Protein AF-A0A9E4F5P3-F1 (afdb_monomer)

Solvent-accessible surface area (backbone atoms only — not comparable to full-atom values): 12780 Å² total; per-residue (Å²): 134,79,81,66,87,80,62,86,46,92,85,32,35,17,77,45,76,42,74,42,75,93,76,72,41,80,38,58,28,78,38,42,17,59,87,39,85,89,63,86,70,74,39,78,16,60,68,60,47,49,51,55,51,50,50,54,63,53,48,66,76,57,83,66,85,72,88,74,58,75,67,34,61,15,36,37,44,37,34,34,29,40,68,87,42,39,44,47,70,47,54,24,41,82,40,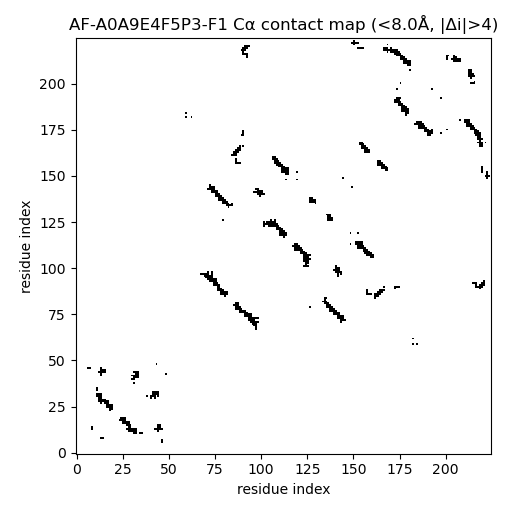76,39,51,74,37,72,78,94,45,72,43,78,29,34,42,36,34,23,26,79,86,68,47,76,77,46,76,50,56,21,50,82,50,82,50,85,93,43,85,64,34,32,54,52,76,32,25,46,72,49,54,85,80,44,58,65,34,52,41,34,41,37,41,37,39,96,56,42,67,25,74,33,23,86,83,39,87,46,33,35,39,42,33,21,29,76,86,78,66,48,77,75,46,75,42,70,74,54,54,76,89,50,44,65,55,42,61,73,32,42,75,45,61,52,99,75,35,28,33,45,58,24,38,15,43,53,76,45,81,128

Radius of gyration: 21.36 Å; Cα contacts (8 Å, |Δi|>4): 431; chains: 1; bounding box: 52×42×54 Å

Sequence (225 aa):
GQPDPAFPYLDGSSGVWGYDFDRGGLVRPSTPDVMSYCSDPHWISDYHFTKAHHFRLADEGSAGDVPVAEPAASLMLWGGVDADGAPFLEPAFPVDAPQLLPDSAGDHRIVGTGGGGETLFSISFAMPVLADADGESSFVFVVPVRPAWQAALAAVTLTGPGGTAALDGDSDSPMAILRDPRTGQVRAILRDLPPQYRTAADATAGVAEPGLEVMFSRGIPDAAA

Foldseek 3Di:
DDDDPPPPDPLQFQQDWDADPVVRDIDDRRHHDQPDPDDDDHDHHPVNVVVVVVVVVVVLVVLDDDPFDFFAFWKKWKWWADQVRATETAAIFTDRGDWDAAPAFDQKKKWWAFPVRDTPDMHGHDFDDDPPDNNITMDITIGHDDPVCLLGGAKMKMQGPNGIYMFGPPQQWKKKWKAFPVSRHTPDIDTPDDPVCRVVLVVQAQPDDVGIHMHIGRGYDHNDD

Structure (mmCIF, N/CA/C/O backbone):
data_AF-A0A9E4F5P3-F1
#
_entry.id   AF-A0A9E4F5P3-F1
#
loop_
_atom_site.group_PDB
_atom_site.id
_atom_site.type_symbol
_atom_site.label_atom_id
_atom_site.label_alt_id
_atom_site.label_comp_id
_atom_site.label_asym_id
_atom_site.label_entity_id
_atom_site.label_seq_id
_atom_site.pdbx_PDB_ins_code
_atom_site.Cartn_x
_atom_site.Cartn_y
_atom_site.Cartn_z
_atom_site.occupancy
_atom_site.B_iso_or_equiv
_atom_site.auth_seq_id
_atom_site.auth_comp_id
_atom_site.auth_asym_id
_atom_site.auth_atom_id
_atom_site.pdbx_PDB_model_num
ATOM 1 N N . GLY A 1 1 ? 29.845 10.626 -16.013 1.00 55.38 1 GLY A N 1
ATOM 2 C CA . GLY A 1 1 ? 29.900 9.165 -15.822 1.00 55.38 1 GLY A CA 1
ATOM 3 C C . GLY A 1 1 ? 30.620 8.552 -17.001 1.00 55.38 1 GLY A C 1
ATOM 4 O O . GLY A 1 1 ? 30.560 9.136 -18.076 1.00 55.38 1 GLY A O 1
ATOM 5 N N . GLN A 1 2 ? 31.335 7.444 -16.808 1.00 65.88 2 GLN A N 1
ATOM 6 C CA . GLN A 1 2 ? 31.808 6.640 -17.938 1.00 65.88 2 GLN A CA 1
ATOM 7 C C . GLN A 1 2 ? 30.702 5.661 -18.362 1.00 65.88 2 GLN A C 1
ATOM 9 O O . GLN A 1 2 ? 30.018 5.150 -17.473 1.00 65.88 2 GLN A O 1
ATOM 14 N N . PRO A 1 3 ? 30.511 5.414 -19.671 1.00 74.25 3 PRO A N 1
ATOM 15 C CA . PRO A 1 3 ? 29.600 4.379 -20.151 1.00 74.25 3 PRO A CA 1
ATOM 16 C C . PRO A 1 3 ? 29.979 3.009 -19.585 1.00 74.25 3 PRO A C 1
ATOM 18 O O . PRO A 1 3 ? 31.167 2.702 -19.474 1.00 74.25 3 PRO A O 1
ATOM 21 N N . ASP A 1 4 ? 28.982 2.193 -19.245 1.00 84.75 4 ASP A N 1
ATOM 22 C CA . ASP A 1 4 ? 29.197 0.813 -18.812 1.00 84.75 4 ASP A CA 1
ATOM 23 C C . ASP A 1 4 ? 29.752 -0.019 -19.984 1.00 84.75 4 ASP A C 1
ATOM 25 O O . ASP A 1 4 ? 29.036 -0.221 -20.968 1.00 84.75 4 ASP A O 1
ATOM 29 N N . PRO A 1 5 ? 30.998 -0.528 -19.909 1.00 87.62 5 PRO A N 1
ATOM 30 C CA . PRO A 1 5 ? 31.604 -1.276 -21.009 1.00 87.62 5 PRO A CA 1
ATOM 31 C C . PRO A 1 5 ? 30.883 -2.586 -21.344 1.00 87.62 5 PRO A C 1
ATOM 33 O O . PRO A 1 5 ? 31.111 -3.141 -22.415 1.00 87.62 5 PRO A O 1
ATOM 36 N N . ALA A 1 6 ? 30.061 -3.105 -20.429 1.00 91.12 6 ALA A N 1
ATOM 37 C CA . ALA A 1 6 ? 29.300 -4.330 -20.634 1.00 91.12 6 ALA A CA 1
ATOM 38 C C . ALA A 1 6 ? 27.916 -4.088 -21.265 1.00 91.12 6 ALA A C 1
ATOM 40 O O . ALA A 1 6 ? 27.217 -5.058 -21.559 1.00 91.12 6 ALA A O 1
ATOM 41 N N . PHE A 1 7 ? 27.525 -2.829 -21.508 1.00 89.75 7 PHE A N 1
ATOM 42 C CA . PHE A 1 7 ? 26.286 -2.520 -22.217 1.00 89.75 7 PHE A CA 1
ATOM 43 C C . PHE A 1 7 ? 26.367 -3.009 -23.678 1.00 89.75 7 PHE A C 1
ATOM 45 O O . PHE A 1 7 ? 27.273 -2.599 -24.408 1.00 89.75 7 PHE A O 1
ATOM 52 N N . PRO A 1 8 ? 25.452 -3.887 -24.133 1.00 91.75 8 PRO A N 1
ATOM 53 C CA . PRO A 1 8 ? 25.605 -4.580 -25.413 1.00 91.75 8 PRO A CA 1
ATOM 54 C C . PRO A 1 8 ? 25.206 -3.735 -26.633 1.00 91.75 8 PRO A C 1
ATOM 56 O O . PRO A 1 8 ? 25.594 -4.069 -27.755 1.00 91.75 8 PRO A O 1
ATOM 59 N N . TYR A 1 9 ? 24.451 -2.648 -26.442 1.00 89.69 9 TYR A N 1
ATOM 60 C CA . TYR A 1 9 ? 23.891 -1.855 -27.537 1.00 89.69 9 TYR A CA 1
ATOM 61 C C . TYR A 1 9 ? 24.686 -0.566 -27.753 1.00 89.69 9 TYR A C 1
ATOM 63 O O . TYR A 1 9 ? 24.522 0.428 -27.052 1.00 89.69 9 TYR A O 1
ATOM 71 N N . LEU A 1 10 ? 25.566 -0.570 -28.756 1.00 86.88 10 LEU A N 1
ATOM 72 C CA . LEU A 1 10 ? 26.441 0.574 -29.056 1.00 86.88 10 LEU A CA 1
ATOM 73 C C . LEU A 1 10 ? 25.678 1.851 -29.443 1.00 86.88 10 LEU A C 1
ATOM 75 O O . LEU A 1 10 ? 26.224 2.946 -29.330 1.00 86.88 10 LEU A O 1
ATOM 79 N N . ASP A 1 11 ? 24.441 1.711 -29.916 1.00 85.62 11 ASP A N 1
ATOM 80 C CA . ASP A 1 11 ? 23.552 2.809 -30.297 1.00 85.62 11 ASP A CA 1
ATOM 81 C C . ASP A 1 11 ? 22.660 3.304 -29.145 1.00 85.62 11 ASP A C 1
ATOM 83 O O . ASP A 1 11 ? 21.847 4.202 -29.355 1.00 85.62 11 ASP A O 1
ATOM 87 N N . GLY A 1 12 ? 22.803 2.744 -27.937 1.00 86.38 12 GLY A N 1
ATOM 88 C CA . GLY A 1 12 ? 21.963 3.097 -26.791 1.00 86.38 12 GLY A CA 1
ATOM 89 C C . GLY A 1 12 ? 20.571 2.461 -26.815 1.00 86.38 12 GLY A C 1
ATOM 90 O O . GLY A 1 12 ? 19.716 2.856 -26.030 1.00 86.38 12 GLY A O 1
ATOM 91 N N . SER A 1 13 ? 20.294 1.516 -27.718 1.00 89.88 13 SER A N 1
ATOM 92 C CA . SER A 1 13 ? 18.953 0.939 -27.864 1.00 89.88 13 SER A CA 1
ATOM 93 C C . SER A 1 13 ? 18.566 -0.040 -26.743 1.00 89.88 13 SER A C 1
ATOM 95 O O . SER A 1 13 ? 19.383 -0.452 -25.923 1.00 89.88 13 SER A O 1
ATOM 97 N N . SER A 1 14 ? 17.282 -0.401 -26.697 1.00 89.19 14 SER A N 1
ATOM 98 C CA . SER A 1 14 ? 16.692 -1.292 -25.689 1.00 89.19 14 SER A CA 1
ATOM 99 C C . SER A 1 14 ? 16.873 -2.781 -25.996 1.00 89.19 14 SER A C 1
ATOM 101 O O . SER A 1 14 ? 16.696 -3.613 -25.109 1.00 89.19 14 SER A O 1
ATOM 103 N N . GLY A 1 15 ? 17.168 -3.124 -27.254 1.00 90.75 15 GLY A N 1
ATOM 104 C CA . GLY A 1 15 ? 17.540 -4.469 -27.697 1.00 90.75 15 GLY A CA 1
ATOM 105 C C . GLY A 1 15 ? 16.406 -5.467 -27.913 1.00 90.75 15 GLY A C 1
ATOM 106 O O . GLY A 1 15 ? 16.503 -6.326 -28.792 1.00 90.75 15 GLY A O 1
ATOM 107 N N . VAL A 1 16 ? 15.300 -5.335 -27.179 1.00 93.81 16 VAL A N 1
ATOM 108 C CA . VAL A 1 16 ? 14.158 -6.262 -27.234 1.00 93.81 16 VAL A CA 1
ATOM 109 C C . VAL A 1 16 ? 12.826 -5.536 -27.383 1.00 93.81 16 VAL A C 1
ATOM 111 O O . VAL A 1 16 ? 12.708 -4.344 -27.108 1.00 93.81 16 VAL A O 1
ATOM 114 N N . TRP A 1 17 ? 11.800 -6.261 -27.832 1.00 94.56 17 TRP A N 1
ATOM 115 C CA . TRP A 1 17 ? 10.438 -5.736 -27.830 1.00 94.56 17 TRP A CA 1
ATOM 116 C C . TRP A 1 17 ? 9.943 -5.585 -26.391 1.00 94.56 17 TRP A C 1
ATOM 118 O O . TRP A 1 17 ? 9.951 -6.549 -25.629 1.00 94.56 17 TRP A O 1
ATOM 128 N N . GLY A 1 18 ? 9.495 -4.381 -26.047 1.00 91.12 18 GLY A N 1
ATOM 129 C CA . GLY A 1 18 ? 8.792 -4.090 -24.803 1.00 91.12 18 GLY A CA 1
ATOM 130 C C . GLY A 1 18 ? 7.276 -4.090 -24.988 1.00 91.12 18 GLY A C 1
ATOM 131 O O . GLY A 1 18 ? 6.778 -4.049 -26.116 1.00 91.12 18 GLY A O 1
ATOM 132 N N . TYR A 1 19 ? 6.539 -4.095 -23.881 1.00 91.81 19 TYR A N 1
ATOM 133 C CA . TYR A 1 19 ? 5.090 -3.910 -23.868 1.00 91.81 19 TYR A CA 1
ATOM 134 C C . TYR A 1 19 ? 4.726 -2.809 -22.869 1.00 91.81 19 TYR A C 1
ATOM 136 O O . TYR A 1 19 ? 4.945 -2.962 -21.670 1.00 91.81 19 TYR A O 1
ATOM 144 N N . ASP A 1 20 ? 4.205 -1.699 -23.384 1.00 88.00 20 ASP A N 1
ATOM 145 C CA . ASP A 1 20 ? 3.661 -0.583 -22.612 1.00 88.00 20 ASP A CA 1
ATOM 146 C C . ASP A 1 20 ? 2.192 -0.908 -22.312 1.00 88.00 20 ASP A C 1
ATOM 148 O O . ASP A 1 20 ? 1.350 -0.925 -23.217 1.00 88.00 20 ASP A O 1
ATOM 152 N N . PHE A 1 21 ? 1.901 -1.248 -21.055 1.00 84.12 21 PHE A N 1
ATOM 153 C CA . PHE A 1 21 ? 0.561 -1.648 -20.631 1.00 84.12 21 PHE A CA 1
ATOM 154 C C . PHE A 1 21 ? -0.391 -0.455 -20.492 1.00 84.12 21 PHE A C 1
ATOM 156 O O . PHE A 1 21 ? -1.585 -0.634 -20.726 1.00 84.12 21 PHE A O 1
ATOM 163 N N . ASP A 1 22 ? 0.121 0.746 -20.208 1.00 80.00 22 ASP A N 1
ATOM 164 C CA . ASP A 1 22 ? -0.681 1.971 -20.124 1.00 80.00 22 ASP A CA 1
ATOM 165 C C . ASP A 1 22 ? -1.221 2.361 -21.503 1.00 80.00 22 ASP A C 1
ATOM 167 O O . ASP A 1 22 ? -2.370 2.780 -21.652 1.00 80.00 22 ASP A O 1
ATOM 171 N N . ARG A 1 23 ? -0.400 2.180 -22.545 1.00 86.12 23 ARG A N 1
ATOM 172 C CA . ARG A 1 23 ? -0.778 2.459 -23.940 1.00 86.12 23 ARG A CA 1
ATOM 173 C C . ARG A 1 23 ? -1.286 1.238 -24.707 1.00 86.12 23 ARG A C 1
ATOM 175 O O . ARG A 1 23 ? -1.708 1.387 -25.854 1.00 86.12 23 ARG A O 1
ATOM 182 N N . GLY A 1 24 ? -1.231 0.045 -24.112 1.00 90.88 24 GLY A N 1
ATOM 183 C CA . GLY A 1 24 ? -1.622 -1.218 -24.744 1.00 90.88 24 GLY A CA 1
ATOM 184 C C . GLY A 1 24 ? -0.848 -1.517 -26.033 1.00 90.88 24 GLY A C 1
ATOM 185 O O . GLY A 1 24 ? -1.447 -1.904 -27.038 1.00 90.88 24 GLY A O 1
ATOM 186 N N . GLY A 1 25 ? 0.469 -1.283 -26.045 1.00 92.88 25 GLY A N 1
ATOM 187 C CA . GLY A 1 25 ? 1.262 -1.257 -27.275 1.00 92.88 25 GLY A CA 1
ATOM 188 C C . GLY A 1 25 ? 2.670 -1.829 -27.148 1.00 92.88 25 GLY A C 1
ATOM 189 O O . GLY A 1 25 ? 3.264 -1.874 -26.075 1.00 92.88 25 GLY A O 1
ATOM 190 N N . LEU A 1 26 ? 3.226 -2.260 -28.283 1.00 93.31 26 LEU A N 1
ATOM 191 C CA . LEU A 1 26 ? 4.602 -2.744 -28.354 1.00 93.31 26 LEU A CA 1
ATOM 192 C C . LEU A 1 26 ? 5.600 -1.586 -28.461 1.00 93.31 26 LEU A C 1
ATOM 194 O O . LEU A 1 26 ? 5.462 -0.707 -29.317 1.00 93.31 26 LEU A O 1
ATOM 198 N N . VAL A 1 27 ? 6.656 -1.652 -27.656 1.00 91.88 27 VAL A N 1
ATOM 199 C CA . VAL A 1 27 ? 7.804 -0.742 -27.701 1.00 91.88 27 VAL A CA 1
ATOM 200 C C . VAL A 1 27 ? 8.917 -1.385 -28.516 1.00 91.88 27 VAL A C 1
ATOM 202 O O . VAL A 1 27 ? 9.290 -2.535 -28.288 1.00 91.88 27 VAL A O 1
ATOM 205 N N . ARG A 1 28 ? 9.433 -0.659 -29.512 1.00 92.62 28 ARG A N 1
ATOM 206 C CA . ARG A 1 28 ? 10.413 -1.202 -30.462 1.00 92.62 28 ARG A CA 1
ATOM 207 C C . ARG A 1 28 ? 11.759 -1.482 -29.775 1.00 92.62 28 ARG A C 1
ATOM 209 O O . ARG A 1 28 ? 12.171 -0.670 -28.949 1.00 92.62 28 ARG A O 1
ATOM 216 N N . PRO A 1 29 ? 12.512 -2.506 -30.221 1.00 92.94 29 PRO A N 1
ATOM 217 C CA . PRO A 1 29 ? 13.883 -2.762 -29.765 1.00 92.94 29 PRO A CA 1
ATOM 218 C C . PRO A 1 29 ? 14.839 -1.583 -29.957 1.00 92.94 29 PRO A C 1
ATOM 220 O O . PRO A 1 29 ? 15.782 -1.420 -29.195 1.00 92.94 29 PRO A O 1
ATOM 223 N N . SER A 1 30 ? 14.583 -0.741 -30.962 1.00 90.62 30 SER A N 1
ATOM 224 C CA . SER A 1 30 ? 15.392 0.439 -31.278 1.00 90.62 30 SER A CA 1
ATOM 225 C C . SER A 1 30 ? 15.108 1.651 -30.382 1.00 90.62 30 SER A C 1
ATOM 227 O O . SER A 1 30 ? 15.635 2.726 -30.649 1.00 90.62 30 SER A O 1
ATOM 229 N N . THR A 1 31 ? 14.214 1.535 -29.396 1.00 90.94 31 THR A N 1
ATOM 230 C CA . THR A 1 31 ? 13.914 2.632 -28.462 1.00 90.94 31 THR A CA 1
ATOM 231 C C . THR A 1 31 ? 15.144 2.909 -27.593 1.00 90.94 31 THR A C 1
ATOM 233 O O . THR A 1 31 ? 15.752 1.939 -27.133 1.00 90.94 31 THR A O 1
ATOM 236 N N . PRO A 1 32 ? 15.535 4.174 -27.364 1.00 89.62 32 PRO A N 1
ATOM 237 C CA . PRO A 1 32 ? 16.648 4.492 -26.476 1.00 89.62 32 PRO A CA 1
ATOM 238 C C . PRO A 1 32 ? 16.416 3.978 -25.051 1.00 89.62 32 PRO A C 1
ATOM 240 O O . PRO A 1 32 ? 15.328 4.125 -24.493 1.00 89.62 32 PRO A O 1
ATOM 243 N N . ASP A 1 33 ? 17.450 3.380 -24.467 1.00 88.94 33 ASP A N 1
ATOM 244 C CA . ASP A 1 33 ? 17.491 3.034 -23.050 1.00 88.94 33 ASP A CA 1
ATOM 245 C C . ASP A 1 33 ? 17.490 4.303 -22.179 1.00 88.94 33 ASP A C 1
ATOM 247 O O . ASP A 1 33 ? 18.026 5.335 -22.581 1.00 88.94 33 ASP A O 1
ATOM 251 N N . VAL A 1 34 ? 16.943 4.219 -20.966 1.00 86.44 34 VAL A N 1
ATOM 252 C CA . VAL A 1 34 ? 16.849 5.313 -19.985 1.00 86.44 34 VAL A CA 1
ATOM 253 C C . VAL A 1 34 ? 18.199 5.963 -19.664 1.00 86.44 34 VAL A C 1
ATOM 255 O O . VAL A 1 34 ? 18.251 7.154 -19.365 1.00 86.44 34 VAL A O 1
ATOM 258 N N . MET A 1 35 ? 19.295 5.210 -19.764 1.00 81.56 35 MET A N 1
ATOM 259 C CA . MET A 1 35 ? 20.656 5.700 -19.551 1.00 81.56 35 MET A CA 1
ATOM 260 C C . MET A 1 35 ? 21.266 6.353 -20.800 1.00 81.56 35 MET A C 1
ATOM 262 O O . MET A 1 35 ? 22.383 6.875 -20.733 1.00 81.56 35 MET A O 1
ATOM 266 N N . SER A 1 36 ? 20.565 6.346 -21.936 1.00 79.25 36 SER A N 1
ATOM 267 C CA . SER A 1 36 ? 20.967 7.076 -23.138 1.00 79.25 36 SER A CA 1
ATOM 268 C C . SER A 1 36 ? 20.771 8.575 -22.940 1.00 79.25 36 SER A C 1
ATOM 270 O O . SER A 1 36 ? 19.774 9.039 -22.389 1.00 79.25 36 SER A O 1
ATOM 272 N N . TYR A 1 37 ? 21.739 9.367 -23.397 1.00 69.31 37 TYR A N 1
ATOM 273 C CA . TYR A 1 37 ? 21.696 10.813 -23.215 1.00 69.31 37 TYR A CA 1
ATOM 274 C C . TYR A 1 37 ? 20.555 11.459 -24.023 1.00 69.31 37 TYR A C 1
ATOM 276 O O . TYR A 1 37 ? 20.497 11.322 -25.241 1.00 69.31 37 TYR A O 1
ATOM 284 N N . CYS A 1 38 ? 19.704 12.215 -23.317 1.00 60.28 38 CYS A N 1
ATOM 285 C CA . CYS A 1 38 ? 18.732 13.200 -23.809 1.00 60.28 38 CYS A CA 1
ATOM 286 C C . CYS A 1 38 ? 17.867 12.780 -25.012 1.00 60.28 38 CYS A C 1
ATOM 288 O O . CYS A 1 38 ? 18.056 13.287 -26.116 1.00 60.28 38 CYS A O 1
ATOM 290 N N . SER A 1 39 ? 16.844 11.956 -24.780 1.00 56.22 39 SER A N 1
ATOM 291 C CA . SER A 1 39 ? 15.557 12.077 -25.487 1.00 56.22 39 SER A CA 1
ATOM 292 C C . SER A 1 39 ? 14.470 11.251 -24.798 1.00 56.22 39 SER A C 1
ATOM 294 O O . SER A 1 39 ? 14.705 10.105 -24.426 1.00 56.22 39 SER A O 1
ATOM 296 N N . ASP A 1 40 ? 13.281 11.837 -24.662 1.00 65.25 40 ASP A N 1
ATOM 297 C CA . ASP A 1 40 ? 12.042 11.074 -24.528 1.00 65.25 40 ASP A CA 1
ATOM 298 C C . ASP A 1 40 ? 11.795 10.261 -25.814 1.00 65.25 40 ASP A C 1
ATOM 300 O O . ASP A 1 40 ? 12.065 10.770 -26.912 1.00 65.25 40 ASP A O 1
ATOM 304 N N . PRO A 1 41 ? 11.213 9.048 -25.733 1.00 61.47 41 PRO A N 1
ATOM 305 C CA . PRO A 1 41 ? 10.701 8.389 -24.531 1.00 61.47 41 PRO A CA 1
ATOM 306 C C . PRO A 1 41 ? 11.739 7.502 -23.826 1.00 61.47 41 PRO A C 1
ATOM 308 O O . PRO A 1 41 ? 12.458 6.731 -24.459 1.00 61.47 41 PRO A O 1
ATOM 311 N N . HIS A 1 42 ? 11.734 7.566 -22.495 1.00 72.19 42 HIS A N 1
ATOM 312 C CA . HIS A 1 42 ? 12.551 6.733 -21.617 1.00 72.19 42 HIS A CA 1
ATOM 313 C C . HIS A 1 42 ? 11.988 5.305 -21.528 1.00 72.19 42 HIS A C 1
ATOM 315 O O . HIS A 1 42 ? 10.939 5.081 -20.926 1.00 72.19 42 HIS A O 1
ATOM 321 N N . TRP A 1 43 ? 12.681 4.330 -22.115 1.00 89.00 43 TRP A N 1
ATOM 322 C CA . TRP A 1 43 ? 12.397 2.903 -21.929 1.00 89.00 43 TRP A CA 1
ATOM 323 C C . TRP A 1 43 ? 13.584 2.217 -21.249 1.00 89.00 43 TRP A C 1
ATOM 325 O O . TRP A 1 43 ? 14.710 2.691 -21.347 1.00 89.00 43 TRP A O 1
ATOM 335 N N . ILE A 1 44 ? 13.367 1.105 -20.549 1.00 90.31 44 ILE A N 1
ATOM 336 C CA . ILE A 1 44 ? 14.457 0.331 -19.940 1.00 90.31 44 ILE A CA 1
ATOM 337 C C . ILE A 1 44 ? 14.854 -0.829 -20.861 1.00 90.31 44 ILE A C 1
ATOM 339 O O . ILE A 1 44 ? 14.012 -1.634 -21.260 1.00 90.31 44 ILE A O 1
ATOM 343 N N . SER A 1 45 ? 16.137 -0.923 -21.213 1.00 91.81 45 SER A N 1
ATOM 344 C CA . SER A 1 45 ? 16.673 -2.074 -21.950 1.00 91.81 45 SER A CA 1
ATOM 345 C C . SER A 1 45 ? 16.551 -3.361 -21.140 1.00 91.81 45 SER A C 1
ATOM 347 O O . SER A 1 45 ? 16.514 -3.345 -19.905 1.00 91.81 45 SER A O 1
ATOM 349 N N . ASP A 1 46 ? 16.578 -4.501 -21.829 1.00 93.06 46 ASP A N 1
ATOM 350 C CA . ASP A 1 46 ? 16.694 -5.806 -21.174 1.00 93.06 46 ASP A CA 1
ATOM 351 C C . ASP A 1 46 ? 17.933 -5.894 -20.271 1.00 93.06 46 ASP A C 1
ATOM 353 O O . ASP A 1 46 ? 17.869 -6.478 -19.190 1.00 93.06 46 ASP A O 1
ATOM 357 N N . TYR A 1 47 ? 19.041 -5.266 -20.667 1.00 92.88 47 TYR A N 1
ATOM 358 C CA . TYR A 1 47 ? 20.273 -5.216 -19.890 1.00 92.88 47 TYR A CA 1
ATOM 359 C C . TYR A 1 47 ? 20.095 -4.514 -18.537 1.00 92.88 47 TYR A C 1
ATOM 361 O O . TYR A 1 47 ? 20.386 -5.103 -17.490 1.00 92.88 47 TYR A O 1
ATOM 369 N N . HIS A 1 48 ? 19.601 -3.270 -18.529 1.00 91.50 48 HIS A N 1
ATOM 370 C CA . HIS A 1 48 ? 19.403 -2.526 -17.281 1.00 91.50 48 HIS A CA 1
ATOM 371 C C . HIS A 1 48 ? 18.265 -3.112 -16.443 1.00 91.50 48 HIS A C 1
ATOM 373 O O . HIS A 1 48 ? 18.395 -3.185 -15.219 1.00 91.50 48 HIS A O 1
ATOM 379 N N . PHE A 1 49 ? 17.205 -3.617 -17.081 1.00 91.88 49 PHE A N 1
ATOM 380 C CA . PHE A 1 49 ? 16.141 -4.340 -16.389 1.00 91.88 49 PHE A CA 1
ATOM 381 C C . PHE A 1 49 ? 16.684 -5.584 -15.683 1.00 91.88 49 PHE A C 1
ATOM 383 O O . PHE A 1 49 ? 16.441 -5.775 -14.494 1.00 91.88 49 PHE A O 1
ATOM 390 N N . THR A 1 50 ? 17.481 -6.402 -16.375 1.00 92.19 50 THR A N 1
ATOM 391 C CA . THR A 1 50 ? 18.079 -7.617 -15.804 1.00 92.19 50 THR A CA 1
ATOM 392 C C . THR A 1 50 ? 19.000 -7.283 -14.637 1.00 92.19 50 THR A C 1
ATOM 394 O O . THR A 1 50 ? 18.968 -7.968 -13.617 1.00 92.19 50 THR A O 1
ATOM 397 N N . LYS A 1 51 ? 19.785 -6.203 -14.731 1.00 90.88 51 LYS A N 1
ATOM 398 C CA . LYS A 1 51 ? 20.612 -5.731 -13.612 1.00 90.88 51 LYS A CA 1
ATOM 399 C C . LYS A 1 51 ? 19.780 -5.317 -12.404 1.00 90.88 51 LYS A C 1
ATOM 401 O O . LYS A 1 51 ? 20.085 -5.755 -11.298 1.00 90.88 51 LYS A O 1
ATOM 406 N N . ALA A 1 52 ? 18.739 -4.512 -12.608 1.00 88.81 52 ALA A N 1
ATOM 407 C CA . ALA A 1 52 ? 17.837 -4.105 -11.535 1.00 88.81 52 ALA A CA 1
ATOM 408 C C . ALA A 1 52 ? 17.135 -5.320 -10.907 1.00 88.81 52 ALA A C 1
ATOM 410 O O . ALA A 1 52 ? 17.062 -5.438 -9.686 1.00 88.81 52 ALA A O 1
ATOM 411 N N . HIS A 1 53 ? 16.688 -6.265 -11.734 1.00 88.44 53 HIS A N 1
ATOM 412 C CA . HIS A 1 53 ? 16.072 -7.508 -11.291 1.00 88.44 53 HIS A CA 1
ATOM 413 C C . HIS A 1 53 ? 17.043 -8.367 -10.469 1.00 88.44 53 HIS A C 1
ATOM 415 O O . HIS A 1 53 ? 16.709 -8.779 -9.365 1.00 88.44 53 HIS A O 1
ATOM 421 N N . HIS A 1 54 ? 18.272 -8.584 -10.947 1.00 89.00 54 HIS A N 1
ATOM 422 C CA . HIS A 1 54 ? 19.294 -9.329 -10.207 1.00 89.00 54 HIS A CA 1
ATOM 423 C C . HIS A 1 54 ? 19.691 -8.646 -8.902 1.00 89.00 54 HIS A C 1
ATOM 425 O O . HIS A 1 54 ? 19.900 -9.333 -7.909 1.00 89.00 54 HIS A O 1
ATOM 431 N N . PHE A 1 55 ? 19.784 -7.314 -8.890 1.00 85.69 55 PHE A N 1
ATOM 432 C CA . PHE A 1 55 ? 20.024 -6.565 -7.663 1.00 85.69 55 PHE A CA 1
ATOM 433 C C . PHE A 1 55 ? 18.915 -6.835 -6.644 1.00 85.69 55 PHE A C 1
ATOM 435 O O . PHE A 1 55 ? 19.217 -7.213 -5.518 1.00 85.69 55 PHE A O 1
ATOM 442 N N . ARG A 1 56 ? 17.644 -6.743 -7.062 1.00 79.62 56 ARG A N 1
ATOM 443 C CA . ARG A 1 56 ? 16.503 -7.061 -6.195 1.00 79.62 56 ARG A CA 1
ATOM 444 C C . ARG A 1 56 ? 16.555 -8.496 -5.682 1.00 79.62 56 ARG A C 1
ATOM 446 O O . ARG A 1 56 ? 16.371 -8.670 -4.488 1.00 79.62 56 ARG A O 1
ATOM 453 N N . LEU A 1 57 ? 16.859 -9.473 -6.546 1.00 79.00 57 LEU A N 1
ATOM 454 C CA . LEU A 1 57 ? 17.002 -10.889 -6.176 1.00 79.00 57 LEU A CA 1
ATOM 455 C C . LEU A 1 57 ? 18.166 -11.149 -5.199 1.00 79.00 57 LEU A C 1
ATOM 457 O O . LEU A 1 57 ? 18.080 -12.028 -4.347 1.00 79.00 57 LEU A O 1
ATOM 461 N N . ALA A 1 58 ? 19.273 -10.416 -5.325 1.00 79.25 58 ALA A N 1
ATOM 462 C CA . ALA A 1 58 ? 20.413 -10.540 -4.419 1.00 79.25 58 ALA A CA 1
ATOM 463 C C . ALA A 1 58 ? 20.143 -9.875 -3.058 1.00 79.25 58 ALA A C 1
ATOM 465 O O . ALA A 1 58 ? 20.564 -10.391 -2.020 1.00 79.25 58 ALA A O 1
ATOM 466 N N . ASP A 1 59 ? 19.414 -8.759 -3.058 1.00 68.44 59 ASP A N 1
ATOM 467 C CA . ASP A 1 59 ? 18.997 -8.050 -1.847 1.00 68.44 59 ASP A CA 1
ATOM 468 C C . ASP A 1 59 ? 18.036 -8.893 -0.985 1.00 68.44 59 ASP A C 1
ATOM 470 O O . ASP A 1 59 ? 18.080 -8.822 0.240 1.00 68.44 59 ASP A O 1
ATOM 474 N N . GLU A 1 60 ? 17.268 -9.811 -1.590 1.00 62.28 60 GLU A N 1
ATOM 475 C CA . GLU A 1 60 ? 16.432 -10.792 -0.864 1.00 62.28 60 GLU A CA 1
ATOM 476 C C . GLU A 1 60 ? 17.236 -11.655 0.121 1.00 62.28 60 GLU A C 1
ATOM 478 O O . GLU A 1 60 ? 16.718 -12.058 1.161 1.00 62.28 60 GLU A O 1
ATOM 483 N N . GLY A 1 61 ? 18.509 -11.934 -0.188 1.00 52.09 61 GLY A N 1
ATOM 484 C CA . GLY A 1 61 ? 19.421 -12.675 0.688 1.00 52.09 61 GLY A CA 1
ATOM 485 C C . GLY A 1 61 ? 20.102 -11.816 1.760 1.00 52.09 61 GLY A C 1
ATOM 486 O O . GLY A 1 61 ? 20.757 -12.366 2.643 1.00 52.09 61 GLY A O 1
ATOM 487 N N . SER A 1 62 ? 19.957 -10.489 1.683 1.00 50.88 62 SER A N 1
ATOM 488 C CA . SER A 1 62 ? 20.599 -9.510 2.572 1.00 50.88 62 SER A CA 1
ATOM 489 C C . SER A 1 62 ? 19.653 -8.948 3.638 1.00 50.88 62 SER A C 1
ATOM 491 O O . SER A 1 62 ? 20.081 -8.142 4.460 1.00 50.88 62 SER A O 1
ATOM 493 N N . ALA A 1 63 ? 18.400 -9.416 3.699 1.00 49.41 63 ALA A N 1
ATOM 494 C CA . ALA A 1 63 ? 17.450 -9.127 4.781 1.00 49.41 63 ALA A CA 1
ATOM 495 C C . ALA A 1 63 ? 17.824 -9.813 6.123 1.00 49.41 63 ALA A C 1
ATOM 497 O O . ALA A 1 63 ? 16.958 -10.252 6.877 1.00 49.41 63 ALA A O 1
ATOM 498 N N . GLY A 1 64 ? 19.122 -9.946 6.408 1.00 47.19 64 GLY A N 1
ATOM 499 C CA . GLY A 1 64 ? 19.682 -10.501 7.634 1.00 47.19 64 GLY A CA 1
ATOM 500 C C . GLY A 1 64 ? 20.436 -9.429 8.423 1.00 47.19 64 GLY A C 1
ATOM 501 O O . GLY A 1 64 ? 21.219 -8.682 7.848 1.00 47.19 64 GLY A O 1
ATOM 502 N N . ASP A 1 65 ? 20.206 -9.413 9.738 1.00 42.72 65 ASP A N 1
ATOM 503 C CA . ASP A 1 65 ? 20.871 -8.617 10.789 1.00 42.72 65 ASP A CA 1
ATOM 504 C C . ASP A 1 65 ? 20.263 -7.260 11.189 1.00 42.72 65 ASP A C 1
ATOM 506 O O . ASP A 1 65 ? 20.949 -6.401 11.746 1.00 42.72 65 ASP A O 1
ATOM 510 N N . VAL A 1 66 ? 18.943 -7.090 11.080 1.00 46.78 66 VAL A N 1
ATOM 511 C CA . VAL A 1 66 ? 18.246 -6.255 12.078 1.00 46.78 66 VAL A CA 1
ATOM 512 C C . VAL A 1 66 ? 17.884 -7.177 13.245 1.00 46.78 66 VAL A C 1
ATOM 514 O O . VAL A 1 66 ? 17.260 -8.206 12.987 1.00 46.78 66 VAL A O 1
ATOM 517 N N . PRO A 1 67 ? 18.262 -6.891 14.508 1.00 44.38 67 PRO A N 1
ATOM 518 C CA . PRO A 1 67 ? 17.784 -7.672 15.642 1.00 44.38 67 PRO A CA 1
ATOM 519 C C . PRO A 1 67 ? 16.256 -7.594 15.669 1.00 44.38 67 PRO A C 1
ATOM 521 O O . PRO A 1 67 ? 15.670 -6.576 16.035 1.00 44.38 67 PRO A O 1
ATOM 524 N N . VAL A 1 68 ? 15.624 -8.670 15.211 1.00 52.19 68 VAL A N 1
ATOM 52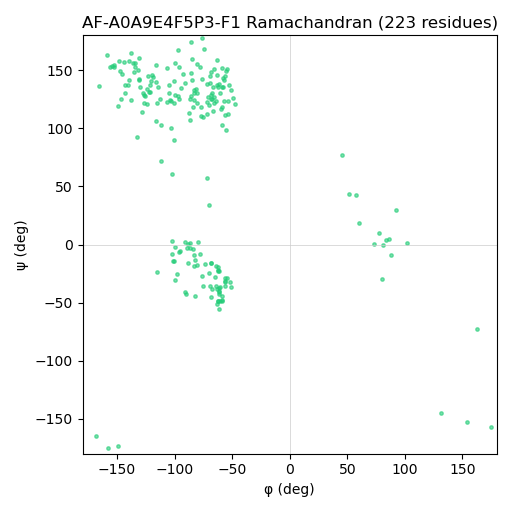5 C CA . VAL A 1 68 ? 14.175 -8.806 15.166 1.00 52.19 68 VAL A CA 1
ATOM 526 C C . VAL A 1 68 ? 13.733 -8.970 16.615 1.00 52.19 68 VAL A C 1
ATOM 528 O O . VAL A 1 68 ? 14.089 -9.947 17.272 1.00 52.19 68 VAL A O 1
ATOM 531 N N . ALA A 1 69 ? 13.023 -7.977 17.156 1.00 59.28 69 ALA A N 1
ATOM 532 C CA . ALA A 1 69 ? 12.261 -8.196 18.380 1.00 59.28 69 ALA A CA 1
ATOM 533 C C . ALA A 1 69 ? 11.304 -9.377 18.147 1.00 59.28 69 ALA A C 1
ATOM 535 O O . ALA A 1 69 ? 10.888 -9.597 17.014 1.00 59.28 69 ALA A O 1
ATOM 536 N N . GLU A 1 70 ? 10.974 -10.144 19.186 1.00 65.62 70 GLU A N 1
ATOM 537 C CA . GLU A 1 70 ? 10.106 -11.320 19.036 1.00 65.62 70 GLU A CA 1
ATOM 538 C 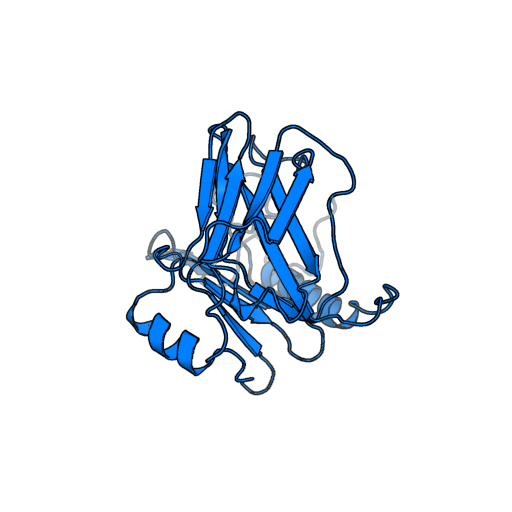C . GLU A 1 70 ? 8.835 -10.962 18.239 1.00 65.62 70 GLU A C 1
ATOM 540 O O . GLU A 1 70 ? 8.157 -9.989 18.604 1.00 65.62 70 GLU A O 1
ATOM 545 N N . PRO A 1 71 ? 8.532 -11.694 17.148 1.00 68.50 71 PRO A N 1
ATOM 546 C CA . PRO A 1 71 ? 7.297 -11.516 16.404 1.00 68.50 71 PRO A CA 1
ATOM 547 C C . PRO A 1 71 ? 6.097 -11.553 17.355 1.00 68.50 71 PRO A C 1
ATOM 549 O O . PRO A 1 71 ? 6.016 -12.386 18.264 1.00 68.50 71 PRO A O 1
ATOM 552 N N . ALA A 1 72 ? 5.202 -10.582 17.197 1.00 76.88 72 ALA A N 1
ATOM 553 C CA . ALA A 1 72 ? 3.975 -10.496 17.963 1.00 76.88 72 ALA A CA 1
ATOM 554 C C . ALA A 1 72 ? 2.805 -10.265 17.012 1.00 76.88 72 ALA A C 1
ATOM 556 O O . ALA A 1 72 ? 2.906 -9.470 16.071 1.00 76.88 72 ALA A O 1
ATOM 557 N N . ALA A 1 73 ? 1.670 -10.897 17.323 1.00 85.00 73 ALA A N 1
ATOM 558 C CA . ALA A 1 73 ? 0.410 -10.648 16.640 1.00 85.00 73 ALA A CA 1
ATOM 559 C C . ALA A 1 73 ? 0.098 -9.143 16.659 1.00 85.00 73 ALA A C 1
ATOM 561 O O . ALA A 1 73 ? -0.158 -8.546 17.711 1.00 85.00 73 ALA A O 1
ATOM 562 N N . SER A 1 74 ? 0.141 -8.534 15.480 1.00 88.88 74 SER A N 1
ATOM 563 C CA . SER A 1 74 ? 0.049 -7.093 15.279 1.00 88.88 74 SER A CA 1
ATOM 564 C C . SER A 1 74 ? -0.840 -6.757 14.083 1.00 88.88 74 SER A C 1
ATOM 566 O O . SER A 1 74 ? -1.186 -7.609 13.267 1.00 88.88 74 SER A O 1
ATOM 568 N N . LEU A 1 75 ? -1.244 -5.495 13.998 1.00 90.62 75 LEU A N 1
ATOM 569 C CA . LEU A 1 75 ? -2.042 -4.949 12.912 1.00 90.62 75 LEU A CA 1
ATOM 570 C C . LEU A 1 75 ? -1.202 -3.912 12.172 1.00 90.62 75 LEU A C 1
ATOM 572 O O . LEU A 1 75 ? -0.751 -2.934 12.772 1.00 90.62 75 LEU A O 1
ATOM 576 N N . MET A 1 76 ? -1.001 -4.128 10.876 1.00 92.69 76 MET A N 1
ATOM 577 C CA . MET A 1 76 ? -0.382 -3.152 9.990 1.00 92.69 76 MET A CA 1
ATOM 578 C C . MET A 1 76 ? -1.427 -2.121 9.567 1.00 92.69 76 MET A C 1
ATOM 580 O O . MET A 1 76 ? -2.456 -2.472 8.986 1.00 92.69 76 MET A O 1
ATOM 584 N N . LEU A 1 77 ? -1.141 -0.856 9.863 1.00 94.56 77 LEU A N 1
ATOM 585 C CA . LEU A 1 77 ? -1.938 0.313 9.513 1.00 94.56 77 LEU A CA 1
ATOM 586 C C . LEU A 1 77 ? -1.079 1.243 8.673 1.00 94.56 77 LEU A C 1
ATOM 588 O O . LEU A 1 77 ? 0.049 1.556 9.047 1.00 94.56 77 LEU A O 1
ATOM 592 N N . TRP A 1 78 ? -1.607 1.701 7.554 1.00 95.56 78 TRP A N 1
ATOM 593 C CA . TRP A 1 78 ? -0.850 2.490 6.600 1.00 95.56 78 TRP A CA 1
ATOM 594 C C . TRP A 1 78 ? -1.784 3.305 5.718 1.00 95.56 78 TRP A C 1
ATOM 596 O O . TRP A 1 78 ? -2.995 3.080 5.680 1.00 95.56 78 TRP A O 1
ATOM 606 N N . GLY A 1 79 ? -1.214 4.300 5.065 1.00 95.25 79 GLY A N 1
ATOM 607 C CA . GLY A 1 79 ? -1.951 5.313 4.336 1.00 95.25 79 GLY A CA 1
ATOM 608 C C . GLY A 1 79 ? -1.121 6.577 4.273 1.00 95.25 79 GLY A C 1
ATOM 609 O O . GLY A 1 79 ? 0.110 6.523 4.3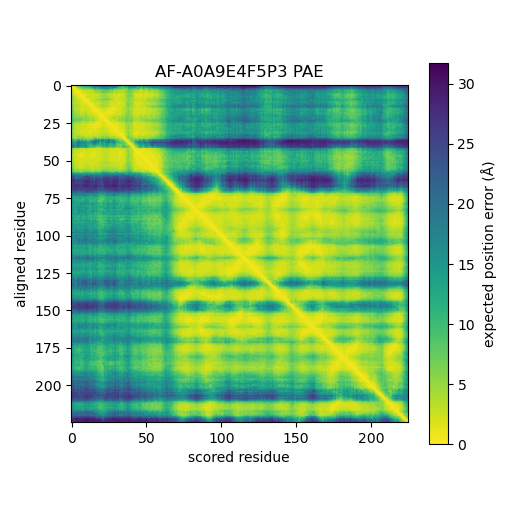57 1.00 95.25 79 GLY A O 1
ATOM 610 N N . GLY A 1 80 ? -1.783 7.717 4.165 1.00 94.94 80 GLY A N 1
ATOM 611 C CA . GLY A 1 80 ? -1.065 8.953 3.949 1.00 94.94 80 GLY A CA 1
ATOM 612 C C . GLY A 1 80 ? -1.951 10.154 3.720 1.00 94.94 80 GLY A C 1
ATOM 613 O O . GLY A 1 80 ? -3.110 10.188 4.135 1.00 94.94 80 GLY A O 1
ATOM 614 N N . VAL A 1 81 ? -1.352 11.137 3.065 1.00 94.44 81 VAL A N 1
ATOM 615 C CA . VAL A 1 81 ? -2.005 12.332 2.549 1.00 94.44 81 VAL A CA 1
ATOM 616 C C . VAL A 1 81 ? -1.640 12.447 1.074 1.00 94.44 81 VAL A C 1
ATOM 618 O O . VAL A 1 81 ? -0.464 12.306 0.729 1.00 94.44 81 VAL A O 1
ATOM 621 N N . ASP A 1 82 ? -2.638 12.651 0.221 1.00 91.50 82 ASP A N 1
ATOM 622 C CA . ASP A 1 82 ? -2.424 12.879 -1.208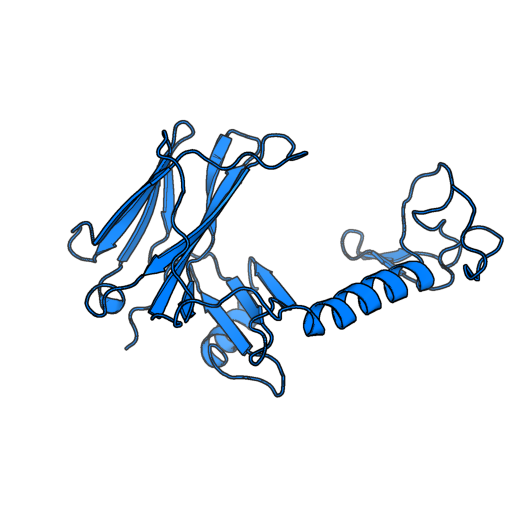 1.00 91.50 82 ASP A CA 1
ATOM 623 C C . ASP A 1 82 ? -1.929 14.309 -1.500 1.00 91.50 82 ASP A C 1
ATOM 625 O O . ASP A 1 82 ? -1.786 15.143 -0.601 1.00 91.50 82 ASP A O 1
ATOM 629 N N . ALA A 1 83 ? -1.663 14.604 -2.774 1.00 88.12 83 ALA A N 1
ATOM 630 C CA . ALA A 1 83 ? -1.175 15.911 -3.208 1.00 88.12 83 ALA A CA 1
ATOM 631 C C . ALA A 1 83 ? -2.158 17.069 -2.925 1.00 88.12 83 ALA A C 1
ATOM 633 O O . ALA A 1 83 ? -1.732 18.223 -2.826 1.00 88.12 83 ALA A O 1
ATOM 634 N N . ASP A 1 84 ? -3.453 16.778 -2.760 1.00 88.88 84 ASP A N 1
ATOM 635 C CA . ASP A 1 84 ? -4.490 17.758 -2.419 1.00 88.88 84 ASP A CA 1
ATOM 636 C C . ASP A 1 84 ? -4.614 17.975 -0.899 1.00 88.88 84 ASP A C 1
ATOM 638 O O . ASP A 1 84 ? -5.373 18.834 -0.436 1.00 88.88 84 ASP A O 1
ATOM 642 N N . GLY A 1 85 ? -3.847 17.231 -0.100 1.00 89.44 85 GLY A N 1
ATOM 643 C CA . GLY A 1 85 ? -3.891 17.297 1.351 1.00 89.44 85 GLY A CA 1
ATOM 644 C C . GLY A 1 85 ? -4.961 16.397 1.972 1.00 89.44 85 GLY A C 1
ATOM 645 O O . GLY A 1 85 ? -5.147 16.452 3.191 1.00 89.44 85 GLY A O 1
ATOM 646 N N . ALA A 1 86 ? -5.672 15.579 1.191 1.00 93.69 86 ALA A N 1
ATOM 647 C CA . ALA A 1 86 ? -6.713 14.706 1.710 1.00 93.69 86 ALA A CA 1
ATOM 648 C C . ALA A 1 86 ? -6.099 13.431 2.319 1.00 93.69 86 ALA A C 1
ATOM 650 O O . ALA A 1 86 ? -5.254 12.778 1.698 1.00 93.69 86 ALA A O 1
ATOM 651 N N . PRO A 1 87 ? -6.488 13.050 3.552 1.00 95.31 87 PRO A N 1
ATOM 652 C CA . PRO A 1 87 ? -6.010 11.814 4.146 1.00 95.31 87 PRO A CA 1
ATOM 653 C C . PRO A 1 87 ? -6.608 10.609 3.421 1.00 95.31 87 PRO A C 1
ATOM 655 O O . PRO A 1 87 ? -7.783 10.613 3.058 1.00 95.31 87 PRO A O 1
ATOM 658 N N . PHE A 1 88 ? -5.828 9.540 3.313 1.00 94.69 88 PHE A N 1
ATOM 659 C CA . PHE A 1 88 ? -6.297 8.241 2.847 1.00 94.69 88 PHE A CA 1
ATOM 660 C C . PHE A 1 88 ? -5.770 7.125 3.749 1.00 94.69 88 PHE A C 1
ATOM 662 O O . PHE A 1 88 ? -4.720 7.245 4.388 1.00 94.69 88 PHE A O 1
ATOM 669 N N . LEU A 1 89 ? -6.518 6.027 3.801 1.00 95.56 89 LEU A N 1
ATOM 670 C CA . LEU A 1 89 ? -6.120 4.802 4.478 1.00 95.56 89 LEU A CA 1
ATOM 671 C C . LEU A 1 89 ? -6.114 3.654 3.485 1.00 95.56 89 LEU A C 1
ATOM 673 O O . LEU A 1 89 ? -7.035 3.498 2.688 1.00 95.56 89 LEU A O 1
ATOM 677 N N . GLU A 1 90 ? -5.078 2.839 3.585 1.00 95.38 90 GLU A N 1
ATOM 678 C CA . GLU A 1 90 ? -4.954 1.603 2.835 1.00 95.38 90 GLU A CA 1
ATOM 679 C C . GLU A 1 90 ? -5.435 0.430 3.693 1.00 95.38 90 GLU A C 1
ATOM 681 O O . GLU A 1 90 ? -5.322 0.495 4.924 1.00 95.38 90 GLU A O 1
ATOM 686 N N . PRO A 1 91 ? -5.934 -0.662 3.083 1.00 93.69 91 PRO A N 1
ATOM 687 C CA . PRO A 1 91 ? -6.484 -1.786 3.830 1.00 93.69 91 PRO A CA 1
ATOM 688 C C . PRO A 1 91 ? -5.507 -2.304 4.886 1.00 93.69 91 PRO A C 1
ATOM 690 O O . PRO A 1 91 ? -4.303 -2.418 4.637 1.00 93.69 91 PRO A O 1
ATOM 693 N N . ALA A 1 92 ? -6.025 -2.606 6.071 1.00 92.00 92 ALA A N 1
ATOM 694 C CA . ALA A 1 92 ? -5.250 -3.069 7.211 1.00 92.00 92 ALA A CA 1
ATOM 695 C C . ALA A 1 92 ? -5.042 -4.589 7.162 1.00 92.00 92 ALA A C 1
ATOM 697 O O . ALA A 1 92 ? -5.913 -5.330 6.698 1.00 92.00 92 ALA A O 1
ATOM 698 N N . PHE A 1 93 ? -3.897 -5.055 7.674 1.00 89.31 93 PHE A N 1
ATOM 699 C CA . PHE A 1 93 ? -3.506 -6.470 7.628 1.00 89.31 93 PHE A CA 1
ATOM 700 C C . PHE A 1 93 ? -3.072 -6.993 8.993 1.00 89.31 93 PHE A C 1
ATOM 702 O O . PHE A 1 93 ? -2.266 -6.338 9.659 1.00 89.31 93 PHE A O 1
ATOM 709 N N . PRO A 1 94 ? -3.520 -8.194 9.399 1.00 86.94 94 PRO A N 1
ATOM 710 C CA . PRO A 1 94 ? -2.901 -8.887 10.514 1.00 86.94 94 PRO A CA 1
ATOM 711 C C . PRO A 1 94 ? -1.494 -9.334 10.096 1.00 86.94 94 PRO A C 1
ATOM 713 O O . PRO A 1 94 ? -1.313 -9.950 9.048 1.00 86.94 94 PRO A O 1
ATOM 716 N N . VAL A 1 95 ? -0.491 -9.019 10.906 1.00 84.94 95 VAL A N 1
ATOM 717 C CA . VAL A 1 95 ? 0.913 -9.375 10.677 1.00 84.94 95 VAL A CA 1
ATOM 718 C C . VAL A 1 95 ? 1.506 -9.971 11.946 1.00 84.94 95 VAL A C 1
ATOM 720 O O . VAL A 1 95 ? 1.109 -9.613 13.052 1.00 84.94 95 VAL A O 1
ATOM 723 N N . ASP A 1 96 ? 2.478 -10.863 11.789 1.00 84.06 96 ASP A N 1
ATOM 724 C CA . ASP A 1 96 ? 3.329 -11.304 12.890 1.00 84.06 96 ASP A CA 1
ATOM 725 C C . ASP A 1 96 ? 4.659 -10.555 12.788 1.00 84.06 96 ASP A C 1
ATOM 727 O O . ASP A 1 96 ? 5.546 -10.929 12.021 1.00 84.06 96 ASP A O 1
ATOM 731 N N . ALA A 1 97 ? 4.729 -9.399 13.445 1.00 82.44 97 ALA A N 1
ATOM 732 C CA . ALA A 1 97 ? 5.842 -8.470 13.301 1.00 82.44 97 ALA A CA 1
ATOM 733 C C . ALA A 1 97 ? 6.035 -7.625 14.570 1.00 82.44 97 ALA A C 1
ATOM 735 O O . ALA A 1 97 ? 5.065 -7.362 15.288 1.00 82.44 97 ALA A O 1
ATOM 736 N N . PRO A 1 98 ? 7.269 -7.163 14.844 1.00 84.25 98 PRO A N 1
ATOM 737 C CA . PRO A 1 98 ? 7.535 -6.193 15.897 1.00 84.25 98 PRO A CA 1
ATOM 738 C C . PRO A 1 98 ? 6.699 -4.926 15.762 1.00 84.25 98 PRO A C 1
ATOM 740 O O . PRO A 1 98 ? 6.397 -4.477 14.656 1.00 84.25 98 PRO A O 1
ATOM 743 N N . GLN A 1 99 ? 6.411 -4.292 16.898 1.00 88.12 99 GLN A N 1
ATOM 744 C CA . GLN A 1 99 ? 5.738 -3.000 16.891 1.00 88.12 99 GLN A CA 1
ATOM 745 C C . GLN A 1 99 ? 6.576 -1.934 16.172 1.00 88.12 99 GLN A C 1
ATOM 747 O O . GLN A 1 99 ? 7.779 -1.802 16.406 1.00 88.12 99 GLN A O 1
ATOM 752 N N . LEU A 1 100 ? 5.900 -1.124 15.367 1.00 90.31 100 LEU A N 1
ATOM 753 C CA . LEU A 1 100 ? 6.444 0.053 14.705 1.00 90.31 100 LEU A CA 1
ATOM 754 C C . LEU A 1 100 ? 5.451 1.189 14.930 1.00 90.31 100 LEU A C 1
ATOM 756 O O . LEU A 1 100 ? 4.462 1.321 14.214 1.00 90.31 100 LEU A O 1
ATOM 760 N N . LEU A 1 101 ? 5.672 1.953 15.994 1.00 90.69 101 LEU A N 1
ATOM 761 C CA . LEU A 1 101 ? 4.823 3.078 16.377 1.00 90.69 101 LEU A CA 1
ATOM 762 C C . LEU A 1 101 ? 5.458 4.393 15.903 1.00 90.69 101 LEU A C 1
ATOM 764 O O . LEU A 1 101 ? 6.679 4.440 15.742 1.00 90.69 101 LEU A O 1
ATOM 768 N N . PRO A 1 102 ? 4.663 5.458 15.707 1.00 91.38 102 PRO A N 1
ATOM 769 C CA . PRO A 1 102 ? 5.207 6.775 15.403 1.00 91.38 102 PRO A CA 1
ATOM 770 C C . PRO A 1 102 ? 6.170 7.245 16.497 1.00 91.38 102 PRO A C 1
ATOM 772 O O . PRO A 1 102 ? 5.954 7.013 17.688 1.00 91.38 102 PRO A O 1
ATOM 775 N N . ASP A 1 103 ? 7.226 7.929 16.074 1.00 88.31 103 ASP A N 1
ATOM 776 C CA . ASP A 1 103 ? 8.304 8.442 16.922 1.00 88.31 103 ASP A CA 1
ATOM 777 C C . ASP A 1 103 ? 8.020 9.844 17.487 1.00 88.31 103 ASP A C 1
ATOM 779 O O . ASP A 1 103 ? 8.659 10.287 18.444 1.00 88.31 103 ASP A O 1
ATOM 783 N N . SER A 1 104 ? 7.040 10.540 16.912 1.00 89.62 104 SER A N 1
ATOM 784 C CA . SER A 1 104 ? 6.689 11.916 17.228 1.00 89.62 104 SER A CA 1
ATOM 785 C C . SER A 1 104 ? 5.179 12.124 17.156 1.00 89.62 104 SER A C 1
ATOM 787 O O . SER A 1 104 ? 4.503 11.639 16.251 1.00 89.62 104 SER A O 1
ATOM 789 N N . ALA A 1 105 ? 4.637 12.856 18.131 1.00 92.31 105 ALA A N 1
ATOM 790 C CA . ALA A 1 105 ? 3.236 13.264 18.136 1.00 92.31 105 ALA A CA 1
ATOM 791 C C . ALA A 1 105 ? 3.011 14.454 17.185 1.00 92.31 105 ALA A C 1
ATOM 793 O O . ALA A 1 105 ? 3.908 15.270 16.984 1.00 92.31 105 ALA A O 1
ATOM 794 N N . GLY A 1 106 ? 1.796 14.584 16.651 1.00 93.50 106 GLY A N 1
ATOM 795 C CA . GLY A 1 106 ? 1.425 15.667 15.741 1.00 93.50 106 GLY A CA 1
ATOM 796 C C . GLY A 1 106 ? -0.081 15.741 15.501 1.00 93.50 106 GLY A C 1
ATOM 797 O O . GLY A 1 106 ? -0.864 15.149 16.248 1.00 93.50 106 GLY A O 1
ATOM 798 N N . ASP A 1 107 ? -0.467 16.479 14.460 1.00 94.88 107 ASP A N 1
ATOM 799 C CA . ASP A 1 107 ? -1.864 16.835 14.175 1.00 94.88 107 ASP A CA 1
ATOM 800 C C . ASP A 1 107 ? -2.687 15.702 13.543 1.00 94.88 107 ASP A C 1
ATOM 802 O O . ASP A 1 107 ? -3.905 15.827 13.406 1.00 94.88 107 ASP A O 1
ATOM 806 N N . HIS A 1 108 ? -2.044 14.591 13.172 1.00 96.62 108 HIS A N 1
ATOM 807 C CA . HIS A 1 108 ? -2.733 13.419 12.647 1.00 96.62 108 HIS A CA 1
ATOM 808 C C . HIS A 1 108 ? -3.052 12.446 13.771 1.00 96.62 108 HIS A C 1
ATOM 810 O O . HIS A 1 108 ? -2.305 12.309 14.744 1.00 96.62 108 HIS A O 1
ATOM 816 N N . ARG A 1 109 ? -4.174 11.743 13.642 1.00 97.25 109 ARG A N 1
ATOM 817 C CA . ARG A 1 109 ? -4.606 10.754 14.622 1.00 97.25 109 ARG A CA 1
ATOM 818 C C . ARG A 1 109 ? -5.253 9.561 13.946 1.00 97.25 109 ARG A C 1
ATOM 820 O O . ARG A 1 109 ? -6.172 9.740 13.158 1.00 97.25 109 ARG A O 1
ATOM 827 N N . ILE A 1 110 ? -4.816 8.361 14.316 1.00 96.69 110 ILE A N 1
ATOM 828 C CA . ILE A 1 110 ? -5.478 7.105 13.963 1.00 96.69 110 ILE A CA 1
ATOM 829 C C . ILE A 1 110 ? -6.202 6.575 15.193 1.00 96.69 110 ILE A C 1
ATOM 831 O O . ILE A 1 110 ? -5.618 6.476 16.276 1.00 96.69 110 ILE A O 1
ATOM 835 N N . VAL A 1 111 ? -7.469 6.222 15.024 1.00 96.12 111 VAL A N 1
ATOM 836 C CA . VAL A 1 111 ? -8.313 5.638 16.065 1.00 96.12 111 VAL A CA 1
ATOM 837 C C . VAL A 1 111 ? -8.895 4.331 15.551 1.00 96.12 111 VAL A C 1
ATOM 839 O O . VAL A 1 111 ? -9.484 4.306 14.478 1.00 96.12 111 VAL A O 1
ATOM 842 N N . GLY A 1 112 ? -8.738 3.258 16.322 1.00 94.00 112 GLY A N 1
ATOM 843 C CA . GLY A 1 112 ? -9.464 2.010 16.107 1.00 94.00 112 GLY A CA 1
ATOM 844 C C . GLY A 1 112 ? -10.640 1.915 17.067 1.00 94.00 112 GLY A C 1
ATOM 845 O O . GLY A 1 112 ? -10.457 2.079 18.279 1.00 94.00 112 GLY A O 1
ATOM 846 N N . THR A 1 113 ? -11.830 1.638 16.547 1.00 93.69 113 THR A N 1
ATOM 847 C CA . THR A 1 113 ? -13.057 1.480 17.334 1.00 93.69 113 THR A CA 1
ATOM 848 C C . THR A 1 113 ? -13.632 0.085 17.182 1.00 93.69 113 THR A C 1
ATOM 850 O O . THR A 1 113 ? -13.575 -0.499 16.099 1.00 93.69 113 THR A O 1
ATOM 853 N N . GLY A 1 114 ? -14.198 -0.446 18.262 1.00 90.81 114 GLY A N 1
ATOM 854 C CA . GLY A 1 114 ? -14.929 -1.701 18.213 1.00 90.81 114 GLY A CA 1
ATOM 855 C C . GLY A 1 114 ? -16.393 -1.533 17.808 1.00 90.81 114 GLY A C 1
ATOM 856 O O . GLY A 1 114 ? -16.883 -0.412 17.654 1.00 90.81 114 GLY A O 1
ATOM 857 N N . GLY A 1 115 ? -17.104 -2.649 17.630 1.00 86.62 115 GLY A N 1
ATOM 858 C CA . GLY A 1 115 ? -18.498 -2.654 17.159 1.00 86.62 115 GLY A CA 1
ATOM 859 C C . GLY A 1 115 ? -19.499 -1.946 18.085 1.00 86.62 115 GLY A C 1
ATOM 860 O O . GLY A 1 115 ? -20.576 -1.556 17.638 1.00 86.62 115 GLY A O 1
ATOM 861 N N . GLY A 1 116 ? -19.153 -1.746 19.361 1.00 83.44 116 GLY A N 1
ATOM 862 C CA . GLY A 1 116 ? -19.938 -0.962 20.319 1.00 83.44 116 GLY A CA 1
ATOM 863 C C . GLY A 1 116 ? -19.608 0.537 20.328 1.00 83.44 116 GLY A C 1
ATOM 864 O O . GLY A 1 116 ? -20.210 1.283 21.102 1.00 83.44 116 GLY A O 1
ATOM 865 N N . GLY A 1 117 ? -18.667 0.988 19.490 1.00 86.38 117 GLY A N 1
ATOM 866 C CA . GLY A 1 117 ? -18.173 2.367 19.442 1.00 86.38 117 GLY A CA 1
ATOM 867 C C . GLY A 1 117 ? -17.080 2.679 20.471 1.00 86.38 117 GLY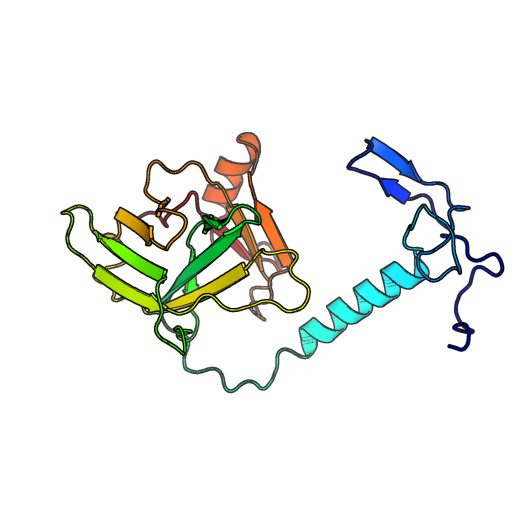 A C 1
ATOM 868 O O . GLY A 1 117 ? -16.633 3.821 20.579 1.00 86.38 117 GLY A O 1
ATOM 869 N N . GLU A 1 118 ? -16.627 1.690 21.240 1.00 91.69 118 GLU A N 1
ATOM 870 C CA . GLU A 1 118 ? -15.519 1.843 22.171 1.00 91.69 118 GLU A CA 1
ATOM 871 C C . GLU A 1 118 ? -14.192 2.033 21.431 1.00 91.69 118 GLU A C 1
ATOM 873 O O . GLU A 1 118 ? -13.904 1.365 20.441 1.00 91.69 118 GLU A O 1
ATOM 878 N N . THR A 1 119 ? -13.343 2.933 21.924 1.00 93.25 119 THR A N 1
ATOM 879 C CA . THR A 1 119 ? -11.990 3.100 21.388 1.00 93.25 119 THR A CA 1
ATOM 880 C C . THR A 1 119 ? -11.080 1.976 21.881 1.00 93.25 119 THR A C 1
ATOM 882 O O . THR A 1 119 ? -10.815 1.868 23.078 1.00 93.25 119 THR A O 1
ATOM 885 N N . LEU A 1 120 ? -10.558 1.182 20.947 1.00 90.88 120 LEU A N 1
ATOM 886 C CA . LEU A 1 120 ? -9.581 0.122 21.201 1.00 90.88 120 LEU A CA 1
ATOM 887 C C . LEU A 1 120 ? -8.167 0.705 21.283 1.00 90.88 120 LEU A C 1
ATOM 889 O O . LEU A 1 120 ? -7.413 0.401 22.204 1.00 90.88 120 LEU A O 1
ATOM 893 N N . PHE A 1 121 ? -7.824 1.600 20.356 1.00 91.94 121 PHE A N 1
ATOM 894 C CA . PHE A 1 121 ? -6.555 2.321 20.361 1.00 91.94 121 PHE A CA 1
ATOM 895 C C . PHE A 1 121 ? -6.696 3.715 19.751 1.00 91.94 121 PHE A C 1
ATOM 897 O O . PHE A 1 121 ? -7.608 3.994 18.977 1.00 91.94 121 PHE A O 1
ATOM 904 N N . SER A 1 122 ? -5.768 4.598 20.110 1.00 95.12 122 SER A N 1
ATOM 905 C CA . SER A 1 122 ? -5.700 5.965 19.603 1.00 95.12 122 SER A CA 1
ATOM 906 C C . SER A 1 122 ? -4.245 6.417 19.571 1.00 95.12 122 SER A C 1
ATOM 908 O O . SER A 1 122 ? -3.622 6.530 20.626 1.00 95.12 122 SER A O 1
ATOM 910 N N . ILE A 1 123 ? -3.741 6.748 18.390 1.00 95.00 123 ILE A N 1
ATOM 911 C CA . ILE A 1 123 ? -2.343 7.105 18.158 1.00 95.00 123 ILE A CA 1
ATOM 912 C C . ILE A 1 123 ? -2.305 8.458 17.453 1.00 95.00 123 ILE A C 1
ATOM 914 O O . ILE A 1 123 ? -2.887 8.603 16.383 1.00 95.00 123 ILE A O 1
ATOM 918 N N . SER A 1 124 ? -1.634 9.442 18.051 1.00 96.88 124 SER A N 1
ATOM 919 C CA . SER A 1 124 ? -1.380 10.745 17.425 1.00 96.88 124 SER A CA 1
ATOM 920 C C . SER A 1 124 ? 0.038 10.799 16.881 1.00 96.88 124 SER A C 1
ATOM 922 O O . SER A 1 124 ? 0.951 10.302 17.540 1.00 96.88 124 SER A O 1
ATOM 924 N N . PHE A 1 125 ? 0.226 11.410 15.712 1.00 96.62 125 PHE A N 1
ATOM 925 C CA . PHE A 1 125 ? 1.517 11.430 15.033 1.00 96.62 125 PHE A CA 1
ATOM 926 C C . PHE A 1 125 ? 1.714 12.643 14.122 1.00 96.62 125 PHE A C 1
ATOM 928 O O . PHE A 1 125 ? 0.756 13.247 13.632 1.00 96.62 125 PHE A O 1
ATOM 935 N N . ALA A 1 126 ? 2.977 13.008 13.911 1.00 94.50 126 ALA A N 1
ATOM 936 C CA . ALA A 1 126 ? 3.366 13.892 12.822 1.00 94.50 126 ALA A CA 1
ATOM 937 C C . ALA A 1 126 ? 3.518 13.057 11.542 1.00 94.50 126 ALA A C 1
ATOM 939 O O . ALA A 1 126 ? 4.129 11.990 11.574 1.00 94.50 126 ALA A O 1
ATOM 940 N N . MET A 1 127 ? 2.939 13.515 10.428 1.00 92.44 127 MET A N 1
ATOM 941 C CA . MET A 1 127 ? 3.022 12.783 9.161 1.00 92.44 127 MET A CA 1
ATOM 942 C C . MET A 1 127 ? 4.485 12.756 8.684 1.00 92.44 127 MET A C 1
ATOM 944 O O . MET A 1 127 ? 5.095 13.829 8.609 1.00 92.44 127 MET A O 1
ATOM 948 N N . PRO A 1 128 ? 5.065 11.577 8.382 1.00 87.56 128 PRO A N 1
ATOM 949 C CA . PRO A 1 128 ? 6.424 11.498 7.866 1.00 87.56 128 PRO A CA 1
ATOM 950 C C . PRO A 1 128 ? 6.550 12.255 6.544 1.00 87.56 128 PRO A C 1
ATOM 952 O O . PRO A 1 128 ? 5.764 12.045 5.624 1.00 87.56 128 PRO A O 1
ATOM 955 N N . VAL A 1 129 ? 7.559 13.118 6.446 1.00 78.06 129 VAL A N 1
ATOM 956 C CA . VAL A 1 129 ? 7.877 13.818 5.198 1.00 78.06 129 VAL A CA 1
ATOM 957 C C . VAL A 1 129 ? 8.756 12.905 4.354 1.00 78.06 129 VAL A C 1
ATOM 959 O O . VAL A 1 129 ? 9.861 12.546 4.766 1.00 78.06 129 VAL A O 1
ATOM 962 N N . LEU A 1 130 ? 8.270 12.535 3.175 1.00 75.38 130 LEU A N 1
ATOM 963 C CA . LEU A 1 130 ? 9.053 11.803 2.188 1.00 75.38 130 LEU A CA 1
ATOM 964 C C . LEU A 1 130 ? 9.904 12.790 1.386 1.00 75.38 130 LEU A C 1
ATOM 966 O O . LEU A 1 130 ? 9.407 13.806 0.901 1.00 75.38 130 LEU A O 1
ATOM 970 N N . ALA A 1 131 ? 11.200 12.501 1.261 1.00 70.25 131 ALA A N 1
ATOM 971 C CA . ALA A 1 131 ? 12.061 13.255 0.359 1.00 70.25 131 ALA A CA 1
ATOM 972 C C . ALA A 1 131 ? 11.572 13.065 -1.083 1.00 70.25 131 ALA A C 1
ATOM 974 O O . ALA A 1 131 ? 11.218 11.951 -1.465 1.00 70.25 131 ALA A O 1
ATOM 975 N N . ASP A 1 132 ? 11.552 14.153 -1.852 1.00 72.94 132 ASP A N 1
ATOM 976 C CA . ASP A 1 132 ? 11.141 14.168 -3.261 1.00 72.94 132 ASP A CA 1
ATOM 977 C C . ASP A 1 132 ? 9.693 13.700 -3.526 1.00 72.94 132 ASP A C 1
ATOM 979 O O . ASP A 1 132 ? 9.350 13.370 -4.658 1.00 72.94 132 ASP A O 1
ATOM 983 N N . ALA A 1 133 ? 8.825 13.687 -2.506 1.00 67.69 133 ALA A N 1
ATOM 984 C CA . ALA A 1 133 ? 7.390 13.518 -2.705 1.00 67.69 133 ALA A CA 1
ATOM 985 C C . ALA A 1 133 ? 6.760 14.872 -3.062 1.00 67.69 133 ALA A C 1
ATOM 987 O O . ALA A 1 133 ? 6.915 15.847 -2.322 1.00 67.69 133 ALA A O 1
ATOM 988 N N . ASP A 1 134 ? 6.055 14.934 -4.194 1.00 76.00 134 ASP A N 1
ATOM 989 C CA . ASP A 1 134 ? 5.406 16.135 -4.743 1.00 76.00 134 ASP A CA 1
ATOM 990 C C . ASP A 1 134 ? 4.166 16.558 -3.921 1.00 76.00 134 ASP A C 1
ATOM 992 O O . ASP A 1 134 ? 3.050 16.649 -4.424 1.00 76.00 134 ASP A O 1
ATOM 996 N N . GLY A 1 135 ? 4.348 16.803 -2.621 1.00 73.94 135 GLY A N 1
ATOM 997 C CA . GLY A 1 135 ? 3.280 17.148 -1.675 1.00 73.94 135 GLY A CA 1
ATOM 998 C C . GLY A 1 135 ? 2.591 15.946 -1.025 1.00 73.94 135 GLY A C 1
ATOM 999 O O . GLY A 1 135 ? 1.853 16.128 -0.061 1.00 73.94 135 GLY A O 1
ATOM 1000 N N . GLU A 1 136 ? 2.871 14.729 -1.489 1.00 86.62 136 GLU A N 1
ATOM 1001 C CA . GLU A 1 136 ? 2.345 13.496 -0.904 1.00 86.62 136 GLU A CA 1
ATOM 1002 C C . GLU A 1 136 ? 3.135 13.068 0.337 1.00 86.62 136 GLU A C 1
ATOM 1004 O O . GLU A 1 136 ? 4.308 13.400 0.532 1.00 86.62 136 GLU A O 1
ATOM 1009 N N . SER A 1 137 ? 2.500 12.304 1.216 1.00 89.94 137 SER A N 1
ATOM 1010 C CA . SER A 1 137 ? 3.163 11.707 2.375 1.00 89.94 137 SER A CA 1
ATOM 1011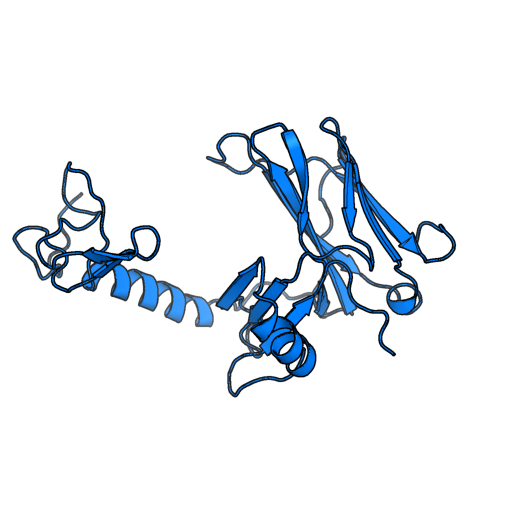 C C . SER A 1 137 ? 2.529 10.369 2.705 1.00 89.94 137 SER A C 1
ATOM 1013 O O . SER A 1 137 ? 1.336 10.181 2.491 1.00 89.94 137 SER A O 1
ATOM 1015 N N . SER A 1 138 ? 3.307 9.436 3.248 1.00 92.81 138 SER A N 1
ATOM 1016 C CA . SER A 1 138 ? 2.779 8.145 3.683 1.00 92.81 138 SER A CA 1
ATOM 1017 C C . SER A 1 138 ? 3.396 7.693 4.995 1.00 92.81 138 SER A C 1
ATOM 1019 O O . SER A 1 138 ? 4.474 8.133 5.400 1.00 92.81 138 SER A O 1
ATOM 1021 N N . PHE A 1 139 ? 2.678 6.813 5.679 1.00 94.19 139 PHE A N 1
ATOM 1022 C CA . PHE A 1 139 ? 3.123 6.181 6.907 1.00 94.19 139 PHE A CA 1
ATOM 1023 C C . PHE A 1 139 ? 2.827 4.684 6.863 1.00 94.19 139 PHE A C 1
ATOM 1025 O O . PHE A 1 139 ? 1.904 4.229 6.185 1.00 94.19 139 PHE A O 1
ATOM 1032 N N . VAL A 1 140 ? 3.583 3.927 7.655 1.00 94.69 140 VAL A N 1
ATOM 1033 C CA . VAL A 1 140 ? 3.294 2.530 7.983 1.00 94.69 140 VAL A CA 1
ATOM 1034 C C . VAL A 1 140 ? 3.561 2.341 9.467 1.00 94.69 140 VAL A C 1
ATOM 1036 O O . VAL A 1 140 ? 4.659 2.620 9.944 1.00 94.69 140 VAL A O 1
ATOM 1039 N N . PHE A 1 141 ? 2.561 1.854 10.191 1.00 94.19 141 PHE A N 1
ATOM 1040 C CA . PHE A 1 141 ? 2.654 1.506 11.599 1.00 94.19 141 PHE A CA 1
ATOM 1041 C C . PHE A 1 141 ? 2.266 0.048 11.812 1.00 94.19 141 PHE A C 1
ATOM 1043 O O . PHE A 1 141 ? 1.364 -0.477 11.162 1.00 94.19 141 PHE A O 1
ATOM 1050 N N . VAL A 1 142 ? 2.927 -0.591 12.769 1.00 92.44 142 VAL A N 1
ATOM 1051 C CA . VAL A 1 142 ? 2.604 -1.936 13.241 1.00 92.44 142 VAL A CA 1
ATOM 1052 C C . VAL A 1 142 ? 2.195 -1.811 14.700 1.00 92.44 142 VAL A C 1
ATOM 1054 O O . VAL A 1 142 ? 3.021 -1.545 15.576 1.00 92.44 142 VAL A O 1
ATOM 1057 N N . VAL A 1 143 ? 0.895 -1.943 14.949 1.00 91.06 143 VAL A N 1
ATOM 1058 C CA . VAL A 1 143 ? 0.296 -1.768 16.273 1.00 91.06 143 VAL A CA 1
ATOM 1059 C C . VAL A 1 143 ? 0.040 -3.148 16.878 1.00 91.06 143 VAL A C 1
ATOM 1061 O O . VAL A 1 143 ? -0.703 -3.927 16.280 1.00 91.06 143 VAL A O 1
ATOM 1064 N N . PRO A 1 144 ? 0.597 -3.472 18.058 1.00 87.88 144 PRO A N 1
ATOM 1065 C CA . PRO A 1 144 ? 0.328 -4.745 18.719 1.00 87.88 144 PRO A CA 1
ATOM 1066 C C . PRO A 1 144 ? -1.167 -4.944 18.958 1.00 87.88 144 PRO A C 1
ATOM 1068 O O . PRO A 1 144 ? -1.806 -4.118 19.623 1.00 87.88 144 PRO A O 1
ATOM 1071 N N . VAL A 1 145 ? -1.732 -6.046 18.456 1.00 80.62 145 VAL A N 1
ATOM 1072 C CA . VAL A 1 145 ? -3.130 -6.381 18.741 1.00 80.62 145 VAL A CA 1
ATOM 1073 C C . VAL A 1 145 ? -3.176 -7.139 20.053 1.00 80.62 145 VAL A C 1
ATOM 1075 O O . VAL A 1 145 ? -2.494 -8.141 20.258 1.00 80.62 145 VAL A O 1
ATOM 1078 N N . ARG A 1 146 ? -4.022 -6.678 20.972 1.00 72.69 146 ARG A N 1
ATOM 1079 C CA . ARG A 1 146 ? -4.392 -7.511 22.115 1.00 72.69 146 ARG A CA 1
ATOM 1080 C C . ARG A 1 146 ? -5.399 -8.555 21.624 1.00 72.69 146 ARG A C 1
ATOM 1082 O O . ARG A 1 146 ? -6.279 -8.185 20.846 1.00 72.69 146 ARG A O 1
ATOM 1089 N N . PRO A 1 147 ? -5.357 -9.808 22.114 1.00 65.31 147 PRO A N 1
ATOM 1090 C CA . PRO A 1 147 ? -6.264 -10.868 21.662 1.00 65.31 147 PRO A CA 1
ATOM 1091 C C . PRO A 1 147 ? -7.753 -10.485 21.705 1.00 65.31 147 PRO A C 1
ATOM 1093 O O . PRO A 1 147 ? -8.531 -10.902 20.858 1.00 65.31 147 PRO A O 1
ATOM 1096 N N . ALA A 1 148 ? -8.149 -9.641 22.662 1.00 63.22 148 ALA A N 1
ATOM 1097 C CA . ALA A 1 148 ? -9.525 -9.171 22.808 1.00 63.22 148 ALA A CA 1
ATOM 1098 C C . ALA A 1 148 ? -9.968 -8.139 21.751 1.00 63.22 148 ALA A C 1
ATOM 1100 O O . ALA A 1 148 ? -11.158 -7.875 21.635 1.00 63.22 148 ALA A O 1
ATOM 1101 N N . TRP A 1 149 ? -9.038 -7.506 21.030 1.00 72.12 149 TRP A N 1
ATOM 1102 C CA . TRP A 1 149 ? -9.335 -6.381 20.134 1.00 72.12 149 TRP A CA 1
ATOM 1103 C C . TRP A 1 149 ? -9.437 -6.801 18.675 1.00 72.12 149 TRP A C 1
ATOM 1105 O O . TRP A 1 149 ? -10.211 -6.208 17.937 1.00 72.12 149 TRP A O 1
ATOM 1115 N N . GLN A 1 150 ? -8.695 -7.829 18.262 1.00 64.50 150 GLN A N 1
ATOM 1116 C CA . GLN A 1 150 ? -8.664 -8.260 16.863 1.00 64.50 150 GLN A CA 1
ATOM 1117 C C . GLN A 1 150 ? -10.042 -8.714 16.364 1.00 64.50 150 GLN A C 1
ATOM 1119 O O . GLN A 1 150 ? -10.416 -8.392 15.247 1.00 64.50 150 GLN A O 1
ATOM 1124 N N . ALA A 1 151 ? -10.821 -9.388 17.215 1.00 69.38 151 ALA A N 1
ATOM 1125 C CA . ALA A 1 151 ? -12.201 -9.766 16.905 1.00 69.38 151 ALA A CA 1
ATOM 1126 C C . ALA A 1 151 ? -13.222 -8.637 17.142 1.00 69.38 151 ALA A C 1
ATOM 1128 O O . ALA A 1 151 ? -14.376 -8.758 16.745 1.00 69.38 151 ALA A O 1
ATOM 1129 N N . ALA A 1 152 ? -12.827 -7.566 17.836 1.00 81.44 152 ALA A N 1
ATOM 1130 C CA . ALA A 1 152 ? -13.719 -6.469 18.193 1.00 81.44 152 ALA A CA 1
ATOM 1131 C C . ALA A 1 152 ? -13.616 -5.282 17.230 1.00 81.44 152 ALA A C 1
ATOM 1133 O O . ALA A 1 152 ? -14.578 -4.524 17.138 1.00 81.44 152 ALA A O 1
ATOM 1134 N N . LEU A 1 153 ? -12.473 -5.106 16.550 1.00 88.38 153 LEU A N 1
ATOM 1135 C CA . LEU A 1 153 ? -12.198 -3.980 15.659 1.00 88.38 153 LEU A CA 1
ATOM 1136 C C . LEU A 1 153 ? -13.234 -3.922 14.534 1.00 88.38 153 LEU A C 1
ATOM 1138 O O . LEU A 1 153 ? -13.330 -4.836 13.725 1.00 88.38 153 LEU A O 1
ATOM 1142 N N . ALA A 1 154 ? -13.983 -2.826 14.495 1.00 90.75 154 ALA A N 1
ATOM 1143 C CA . ALA A 1 154 ? -15.050 -2.602 13.527 1.00 90.75 154 ALA A CA 1
ATOM 1144 C C . ALA A 1 154 ? -14.757 -1.436 12.581 1.00 90.75 154 ALA A C 1
ATOM 1146 O O . ALA A 1 154 ? -15.308 -1.396 11.486 1.00 90.75 154 ALA A O 1
ATOM 1147 N N . ALA A 1 155 ? -13.905 -0.491 12.990 1.00 93.12 155 ALA A N 1
ATOM 1148 C CA . ALA A 1 155 ? -13.450 0.580 12.117 1.00 93.12 155 ALA A CA 1
ATOM 1149 C C . ALA A 1 155 ? -12.081 1.128 12.537 1.00 93.12 155 ALA A C 1
ATOM 1151 O O . ALA A 1 155 ? -11.706 1.100 13.714 1.00 93.12 155 ALA A O 1
ATOM 1152 N N . VAL A 1 156 ? -11.356 1.668 11.563 1.00 95.06 156 VAL A N 1
ATOM 1153 C CA . VAL A 1 156 ? -10.147 2.474 11.729 1.00 95.06 156 VAL A CA 1
ATOM 1154 C C . VAL A 1 156 ? -10.393 3.826 11.076 1.00 95.06 156 VAL A C 1
ATOM 1156 O O . VAL A 1 156 ? -10.844 3.900 9.941 1.00 95.06 156 VAL A O 1
ATOM 1159 N N . THR A 1 157 ? -10.092 4.912 11.778 1.00 97.00 157 THR A N 1
ATOM 1160 C CA . THR A 1 157 ? -10.283 6.277 11.280 1.00 97.00 157 THR A CA 1
ATOM 1161 C C . THR A 1 157 ? -8.988 7.061 11.394 1.00 97.00 157 THR A C 1
ATOM 1163 O O . THR A 1 157 ? -8.392 7.109 12.469 1.00 97.00 157 THR A O 1
ATOM 1166 N N . LEU A 1 158 ? -8.575 7.690 10.297 1.00 97.50 158 LEU A N 1
ATOM 1167 C CA . LEU A 1 158 ? -7.488 8.656 10.223 1.00 97.50 158 LEU A CA 1
ATOM 1168 C C . LEU A 1 158 ? -8.084 10.058 10.135 1.00 97.50 158 LEU A C 1
ATOM 1170 O O . LEU A 1 158 ? -8.831 10.356 9.209 1.00 97.50 158 LEU A O 1
ATOM 1174 N N . THR A 1 159 ? -7.708 10.931 11.061 1.00 97.75 159 THR A N 1
ATOM 1175 C CA . THR A 1 159 ? -8.094 12.344 11.057 1.00 97.75 159 THR A CA 1
ATOM 1176 C C . THR A 1 159 ? -6.850 13.217 11.001 1.00 97.75 159 THR A C 1
ATOM 1178 O O . THR A 1 159 ? -5.863 12.926 11.677 1.00 97.75 159 THR A O 1
ATOM 1181 N N . GLY A 1 160 ? -6.910 14.302 10.234 1.00 94.88 160 GLY A N 1
ATOM 1182 C CA . GLY A 1 160 ? -5.863 15.315 10.152 1.00 94.88 160 GLY A CA 1
ATOM 1183 C C . GLY A 1 160 ? -6.403 16.656 9.642 1.00 94.88 160 GLY A C 1
ATOM 1184 O O . GLY A 1 160 ? -7.610 16.795 9.431 1.00 94.88 160 GLY A O 1
ATOM 1185 N N . PRO A 1 161 ? -5.530 17.654 9.423 1.00 92.44 161 PRO A N 1
ATOM 1186 C CA . PRO A 1 161 ? -5.933 18.990 8.972 1.00 92.44 161 PRO A CA 1
ATOM 1187 C C . PRO A 1 161 ? -6.736 19.005 7.662 1.00 92.44 161 PRO A C 1
ATOM 1189 O O . PRO A 1 161 ? -7.610 19.852 7.494 1.00 92.44 161 PRO A O 1
ATOM 1192 N N . GLY A 1 162 ? -6.462 18.062 6.755 1.00 90.81 162 GLY A N 1
ATOM 1193 C CA . GLY A 1 162 ? -7.140 17.940 5.462 1.00 90.81 162 GLY A CA 1
ATOM 1194 C C . GLY A 1 162 ? -8.430 17.117 5.468 1.00 90.81 162 GLY A C 1
ATOM 1195 O O . GLY A 1 162 ? -9.050 16.962 4.422 1.00 90.81 162 GLY A O 1
ATOM 1196 N N . GLY A 1 163 ? -8.862 16.595 6.624 1.00 95.56 163 GLY A N 1
ATOM 1197 C CA . GLY A 1 163 ? -10.132 15.882 6.757 1.00 95.56 163 GLY A CA 1
ATOM 1198 C C . GLY A 1 163 ? -10.019 14.544 7.479 1.00 95.56 163 GLY A C 1
ATOM 1199 O O . GLY A 1 163 ? -9.250 14.381 8.431 1.00 95.56 163 GLY A O 1
ATOM 1200 N N . THR A 1 164 ? -10.829 13.582 7.039 1.00 96.88 164 THR A N 1
ATOM 1201 C CA . THR A 1 164 ? -10.949 12.265 7.668 1.00 96.88 164 THR A CA 1
ATOM 1202 C C . THR A 1 164 ? -11.084 11.172 6.614 1.00 96.88 164 THR A C 1
ATOM 1204 O O . THR A 1 164 ? -11.863 11.322 5.678 1.00 96.88 164 THR A O 1
ATOM 1207 N N . ALA A 1 165 ? -10.376 10.064 6.817 1.00 96.25 165 ALA A N 1
ATOM 1208 C CA . ALA A 1 165 ? -10.543 8.810 6.090 1.00 96.25 165 ALA A CA 1
ATOM 1209 C C . ALA A 1 165 ? -10.911 7.693 7.069 1.00 96.25 165 ALA A C 1
ATOM 1211 O O . ALA A 1 165 ? -10.443 7.686 8.210 1.00 96.25 165 ALA A O 1
ATOM 1212 N N . ALA A 1 166 ? -11.735 6.745 6.635 1.00 94.75 166 ALA A N 1
ATOM 1213 C CA . ALA A 1 166 ? -12.149 5.613 7.453 1.00 94.75 166 ALA A CA 1
ATOM 1214 C C . ALA A 1 166 ? -12.077 4.306 6.660 1.00 94.75 166 ALA A C 1
ATOM 1216 O O . ALA A 1 166 ? -12.281 4.301 5.449 1.00 94.75 166 ALA A O 1
ATOM 1217 N N . LEU A 1 167 ? -11.787 3.223 7.376 1.00 92.94 167 LEU A N 1
ATOM 1218 C CA . LEU A 1 167 ? -11.909 1.843 6.930 1.00 92.94 167 LEU A CA 1
ATOM 1219 C C . LEU A 1 167 ? -12.801 1.097 7.913 1.00 92.94 167 LEU A C 1
ATOM 1221 O O . LEU A 1 167 ? -12.599 1.186 9.122 1.00 92.94 167 LEU A O 1
ATOM 1225 N N . ASP A 1 168 ? -13.745 0.336 7.397 1.00 90.31 168 ASP A N 1
ATOM 1226 C CA . ASP A 1 168 ? -14.690 -0.492 8.138 1.00 90.31 168 ASP A CA 1
ATOM 1227 C C . ASP A 1 168 ? -15.067 -1.731 7.306 1.00 90.31 168 ASP A C 1
ATOM 1229 O O . ASP A 1 168 ? -14.467 -1.998 6.262 1.00 90.31 168 ASP A O 1
ATOM 1233 N N . GLY A 1 169 ? -16.032 -2.521 7.784 1.00 81.19 169 GLY A N 1
ATOM 1234 C CA . GLY A 1 169 ? -16.494 -3.725 7.085 1.00 81.19 169 GLY A CA 1
ATOM 1235 C C . GLY A 1 169 ? -17.241 -3.460 5.770 1.00 81.19 169 GLY A C 1
ATOM 1236 O O . GLY A 1 169 ? -17.380 -4.381 4.969 1.00 81.19 169 GLY A O 1
ATOM 1237 N N . ASP A 1 170 ? -17.697 -2.226 5.536 1.00 83.31 170 ASP A N 1
ATOM 1238 C CA . ASP A 1 170 ? -18.396 -1.819 4.310 1.00 83.31 170 ASP A CA 1
ATOM 1239 C C . ASP A 1 170 ? -17.447 -1.172 3.286 1.00 83.31 170 ASP A C 1
ATOM 1241 O O . ASP A 1 170 ? -17.834 -0.896 2.147 1.00 83.31 170 ASP A O 1
ATOM 1245 N N . SER A 1 171 ? -16.194 -0.939 3.674 1.00 84.44 171 SER A N 1
ATOM 1246 C CA . SER A 1 171 ? -15.153 -0.442 2.784 1.00 84.44 171 SER A CA 1
ATOM 1247 C C . SER A 1 171 ? -14.871 -1.482 1.692 1.00 84.44 171 SER A C 1
ATOM 1249 O O . SER A 1 171 ? -14.557 -2.631 1.991 1.00 84.44 171 SER A O 1
ATOM 1251 N N . ASP A 1 172 ? -14.992 -1.095 0.416 1.00 81.31 172 ASP A N 1
ATOM 1252 C CA . ASP A 1 172 ? -14.682 -1.955 -0.741 1.00 81.31 172 ASP A CA 1
ATOM 1253 C C . ASP A 1 172 ? -13.322 -1.588 -1.343 1.00 81.31 172 ASP A C 1
ATOM 1255 O O . ASP A 1 172 ? -13.221 -1.207 -2.510 1.00 81.31 172 ASP A O 1
ATOM 1259 N N . SER A 1 173 ? -12.272 -1.706 -0.531 1.00 86.06 173 SER A N 1
ATOM 1260 C CA . SER A 1 173 ? -10.885 -1.460 -0.936 1.00 86.06 173 SER A CA 1
ATOM 1261 C C . SER A 1 173 ? -10.116 -2.785 -0.934 1.00 86.06 173 SER A C 1
ATOM 1263 O O . SER A 1 173 ? -9.328 -3.050 -0.028 1.00 86.06 173 SER A O 1
ATOM 1265 N N . PRO A 1 174 ? -10.364 -3.694 -1.893 1.00 88.62 174 PRO A N 1
ATOM 1266 C CA . PRO A 1 174 ? -9.728 -5.002 -1.909 1.00 88.62 174 PRO A CA 1
ATOM 1267 C C . PRO A 1 174 ? -8.247 -4.886 -2.258 1.00 88.62 174 PRO A C 1
ATOM 1269 O O . PRO A 1 174 ? -7.871 -4.362 -3.310 1.00 88.62 174 PRO A O 1
ATOM 1272 N N . MET A 1 175 ? -7.405 -5.469 -1.413 1.00 90.25 175 MET A N 1
ATOM 1273 C CA . MET A 1 175 ? -5.973 -5.505 -1.639 1.00 90.25 175 MET A CA 1
ATOM 1274 C C . MET A 1 175 ? -5.364 -6.851 -1.265 1.00 90.25 175 MET A C 1
ATOM 1276 O O . MET A 1 175 ? -5.720 -7.447 -0.248 1.00 90.25 175 MET A O 1
ATOM 1280 N N . ALA A 1 176 ? -4.400 -7.300 -2.071 1.00 89.88 176 ALA A N 1
ATOM 1281 C CA . ALA A 1 176 ? -3.541 -8.429 -1.740 1.00 89.88 176 ALA A CA 1
ATOM 1282 C C . ALA A 1 176 ? -2.078 -8.005 -1.601 1.00 89.88 176 ALA A C 1
ATOM 1284 O O . ALA A 1 176 ? -1.563 -7.234 -2.411 1.00 89.88 176 ALA A O 1
ATOM 1285 N N . ILE A 1 177 ? -1.397 -8.572 -0.609 1.00 88.88 177 ILE A N 1
ATOM 1286 C CA . ILE A 1 177 ? 0.054 -8.488 -0.452 1.00 88.88 177 ILE A CA 1
ATOM 1287 C C . ILE A 1 177 ? 0.618 -9.885 -0.670 1.00 88.88 177 ILE A C 1
ATOM 1289 O O . ILE A 1 177 ? 0.203 -10.843 -0.023 1.00 88.88 177 ILE A O 1
ATOM 1293 N N . LEU A 1 178 ? 1.565 -9.993 -1.594 1.00 87.69 178 LEU A N 1
ATOM 1294 C CA . LEU A 1 178 ? 2.268 -11.229 -1.895 1.00 87.69 178 LEU A CA 1
ATOM 1295 C C . LEU A 1 178 ? 3.653 -11.109 -1.274 1.00 87.69 178 LEU A C 1
ATOM 1297 O O . LEU A 1 178 ? 4.365 -10.147 -1.571 1.00 87.69 178 LEU A O 1
ATOM 1301 N N . ARG A 1 179 ? 4.047 -12.056 -0.425 1.00 85.06 179 ARG A N 1
ATOM 1302 C CA . ARG A 1 179 ? 5.343 -12.024 0.261 1.00 85.06 179 ARG A CA 1
ATOM 1303 C C . ARG A 1 179 ? 6.042 -13.371 0.256 1.00 85.06 179 ARG A C 1
ATOM 1305 O O . ARG A 1 179 ? 5.412 -14.417 0.140 1.00 85.06 179 ARG A O 1
ATOM 1312 N N . ASP A 1 180 ? 7.357 -13.338 0.389 1.00 81.38 180 ASP A N 1
ATOM 1313 C CA . ASP A 1 180 ? 8.143 -14.538 0.630 1.00 81.38 180 ASP A CA 1
ATOM 1314 C C . ASP A 1 180 ? 7.866 -15.054 2.056 1.00 81.38 180 ASP A C 1
ATOM 1316 O O . ASP A 1 180 ? 8.125 -14.328 3.019 1.00 81.38 180 ASP A O 1
ATOM 1320 N N . PRO A 1 181 ? 7.356 -16.285 2.236 1.00 78.44 181 PRO A N 1
ATOM 1321 C CA . PRO A 1 181 ? 7.017 -16.804 3.560 1.00 78.44 181 PRO A CA 1
ATOM 1322 C C . PRO A 1 181 ? 8.244 -17.062 4.448 1.00 78.44 181 PRO A C 1
ATOM 1324 O O . PRO A 1 181 ? 8.096 -17.262 5.650 1.00 78.44 181 PRO A O 1
ATOM 1327 N N . ARG A 1 182 ? 9.458 -17.117 3.880 1.00 76.75 182 ARG A N 1
ATOM 1328 C CA . ARG A 1 182 ? 10.697 -17.334 4.639 1.00 76.75 182 ARG A CA 1
ATOM 1329 C C . ARG A 1 182 ? 11.324 -16.032 5.102 1.00 76.75 182 ARG A C 1
ATOM 1331 O O . ARG A 1 182 ? 11.827 -15.982 6.219 1.00 76.75 182 ARG A O 1
ATOM 1338 N N . THR A 1 183 ? 11.348 -15.020 4.238 1.00 75.94 183 THR A N 1
ATOM 1339 C CA . THR A 1 183 ? 12.030 -13.747 4.526 1.00 75.94 183 THR A CA 1
ATOM 1340 C C . THR A 1 183 ? 11.070 -12.632 4.936 1.00 75.94 183 THR A C 1
ATOM 1342 O O . THR A 1 183 ? 11.511 -11.603 5.436 1.00 75.94 183 THR A O 1
ATOM 1345 N N . GLY A 1 184 ? 9.763 -12.803 4.716 1.00 76.56 184 GLY A N 1
ATOM 1346 C CA . GLY A 1 184 ? 8.749 -11.767 4.919 1.00 76.56 184 GLY A CA 1
ATOM 1347 C C . GLY A 1 184 ? 8.770 -10.662 3.857 1.00 76.56 184 GLY A C 1
ATOM 1348 O O . GLY A 1 184 ? 7.964 -9.735 3.926 1.00 76.56 184 GLY A O 1
ATOM 1349 N N . GLN A 1 185 ? 9.664 -10.741 2.866 1.00 78.75 185 GLN A N 1
ATOM 1350 C CA . GLN A 1 185 ? 9.839 -9.695 1.864 1.00 78.75 185 GLN A CA 1
ATOM 1351 C C . GLN A 1 185 ? 8.619 -9.588 0.946 1.00 78.75 185 GLN A C 1
ATOM 1353 O O . GLN A 1 185 ? 8.172 -10.578 0.364 1.00 78.75 185 GLN A O 1
ATOM 1358 N N . VAL A 1 186 ? 8.113 -8.368 0.767 1.00 84.94 186 VAL A N 1
ATOM 1359 C CA . VAL A 1 186 ? 6.991 -8.084 -0.134 1.00 84.94 186 VAL A CA 1
ATOM 1360 C C . VAL A 1 186 ? 7.439 -8.206 -1.594 1.00 84.94 186 VAL A C 1
ATOM 1362 O O . VAL A 1 186 ? 8.353 -7.520 -2.049 1.00 84.94 186 VAL A O 1
ATOM 1365 N N . ARG A 1 187 ? 6.760 -9.080 -2.337 1.00 83.25 187 ARG A N 1
ATOM 1366 C CA . ARG A 1 187 ? 6.958 -9.349 -3.767 1.00 83.25 187 ARG A CA 1
ATOM 1367 C C . ARG A 1 187 ? 6.067 -8.467 -4.631 1.00 83.25 187 ARG A C 1
ATOM 1369 O O . ARG A 1 187 ? 6.515 -7.966 -5.660 1.00 83.25 187 ARG A O 1
ATOM 1376 N N . ALA A 1 188 ? 4.820 -8.280 -4.207 1.00 86.00 188 ALA A N 1
ATOM 1377 C CA . ALA A 1 188 ? 3.848 -7.445 -4.895 1.00 86.00 188 ALA A CA 1
ATOM 1378 C C . ALA A 1 188 ? 2.765 -6.945 -3.934 1.00 86.00 188 ALA A C 1
ATOM 1380 O O . ALA A 1 188 ? 2.434 -7.607 -2.950 1.00 86.00 188 ALA A O 1
ATOM 1381 N N . ILE A 1 189 ? 2.197 -5.788 -4.269 1.00 90.19 189 ILE A N 1
ATOM 1382 C CA . ILE A 1 189 ? 0.998 -5.225 -3.651 1.00 90.19 189 ILE A CA 1
ATOM 1383 C C . ILE A 1 189 ? 0.011 -4.996 -4.791 1.00 90.19 189 ILE A C 1
ATOM 1385 O O . ILE A 1 189 ? 0.326 -4.293 -5.750 1.00 90.19 189 ILE A O 1
ATOM 1389 N N . LEU A 1 190 ? -1.154 -5.628 -4.711 1.00 89.12 190 LEU A N 1
ATOM 1390 C CA . LEU A 1 190 ? -2.200 -5.559 -5.725 1.00 89.12 190 LEU A CA 1
ATOM 1391 C C . LEU A 1 190 ? -3.389 -4.806 -5.142 1.00 89.12 190 LEU A C 1
ATOM 1393 O O . LEU A 1 190 ? -4.135 -5.374 -4.345 1.00 89.12 190 LEU A O 1
ATOM 1397 N N . ARG A 1 191 ? -3.536 -3.537 -5.527 1.00 89.44 191 ARG A N 1
ATOM 1398 C CA . ARG A 1 191 ? -4.685 -2.686 -5.185 1.00 89.44 191 ARG A CA 1
ATOM 1399 C C . ARG A 1 191 ? -5.828 -2.910 -6.176 1.00 89.44 191 ARG A C 1
ATOM 1401 O O . ARG A 1 191 ? -5.595 -3.410 -7.276 1.00 89.44 191 ARG A O 1
ATOM 1408 N N . ASP A 1 192 ? -7.045 -2.555 -5.774 1.00 85.12 192 ASP A N 1
ATOM 1409 C CA . ASP A 1 192 ? -8.249 -2.563 -6.618 1.00 85.12 192 ASP A CA 1
ATOM 1410 C C . ASP A 1 192 ? -8.487 -3.887 -7.354 1.00 85.12 192 ASP A C 1
ATOM 1412 O O . ASP A 1 192 ? -8.824 -3.933 -8.540 1.00 85.12 192 ASP A O 1
ATOM 1416 N N . LEU A 1 193 ? -8.304 -5.001 -6.636 1.00 81.38 193 LEU A N 1
ATOM 1417 C CA . LEU A 1 193 ? -8.432 -6.337 -7.212 1.00 81.38 193 LEU A CA 1
ATOM 1418 C C . LEU A 1 193 ? -9.794 -6.522 -7.909 1.00 81.38 193 LEU A C 1
ATOM 1420 O O . LEU A 1 193 ? -10.847 -6.387 -7.263 1.00 81.38 193 LEU A O 1
ATOM 1424 N N . PRO A 1 194 ? -9.800 -6.888 -9.210 1.00 81.56 194 PRO A N 1
ATOM 1425 C CA . PRO A 1 194 ? -11.033 -7.123 -9.946 1.00 81.56 194 PRO A CA 1
ATOM 1426 C C . PRO A 1 194 ? -11.903 -8.192 -9.266 1.00 81.56 194 PRO A C 1
ATOM 1428 O O . PRO A 1 194 ? -11.355 -9.177 -8.760 1.00 81.56 194 PRO A O 1
ATOM 1431 N N . PRO A 1 195 ? -13.246 -8.075 -9.301 1.00 81.62 195 PRO A N 1
ATOM 1432 C CA . PRO A 1 195 ? -14.157 -8.972 -8.581 1.00 81.62 195 PRO A CA 1
ATOM 1433 C C . PRO A 1 195 ? -13.898 -10.465 -8.810 1.00 81.62 195 PRO A C 1
ATOM 1435 O O . PRO A 1 195 ? -13.973 -11.256 -7.873 1.00 81.62 195 PRO A O 1
ATOM 1438 N N . GLN A 1 196 ? -13.516 -10.847 -10.033 1.00 79.25 196 GLN A N 1
ATOM 1439 C CA . GLN A 1 196 ? -13.193 -12.231 -10.396 1.00 79.25 196 GLN A CA 1
ATOM 1440 C C . GLN A 1 196 ? -12.008 -12.838 -9.624 1.00 79.25 196 GLN A C 1
ATOM 1442 O O . GLN A 1 196 ? -11.912 -14.058 -9.529 1.00 79.25 196 GLN A O 1
ATOM 1447 N N . TYR A 1 197 ? -11.113 -12.008 -9.079 1.00 76.31 197 TYR A N 1
ATOM 1448 C CA . TYR A 1 197 ? -9.947 -12.446 -8.313 1.00 76.31 197 TYR A CA 1
ATOM 1449 C C . TYR A 1 197 ? -10.156 -12.331 -6.803 1.00 76.31 197 TYR A C 1
ATOM 1451 O O . TYR A 1 197 ? -9.399 -12.944 -6.058 1.00 76.31 197 TYR A O 1
ATOM 1459 N N . ARG A 1 198 ? -11.191 -11.614 -6.338 1.00 79.00 198 ARG A N 1
ATOM 1460 C CA . ARG A 1 198 ? -11.451 -11.401 -4.904 1.00 79.00 198 ARG A CA 1
ATOM 1461 C C . ARG A 1 198 ? -11.741 -12.719 -4.187 1.00 79.00 198 ARG A C 1
ATOM 1463 O O . ARG A 1 198 ? -11.034 -13.059 -3.255 1.00 79.00 198 ARG A O 1
ATOM 1470 N N . THR A 1 199 ? -12.673 -13.527 -4.699 1.00 73.75 199 THR A N 1
ATOM 1471 C CA . THR A 1 199 ? -13.017 -14.833 -4.098 1.00 73.75 199 THR A CA 1
ATOM 1472 C C . THR A 1 199 ? -11.831 -15.796 -4.052 1.00 73.75 199 THR A C 1
ATOM 1474 O O . THR A 1 199 ? -11.685 -16.553 -3.096 1.00 73.75 199 THR A O 1
ATOM 1477 N N . ALA A 1 200 ? -10.980 -15.774 -5.082 1.00 68.38 200 ALA A N 1
ATOM 1478 C CA . ALA A 1 200 ? -9.757 -16.564 -5.088 1.00 68.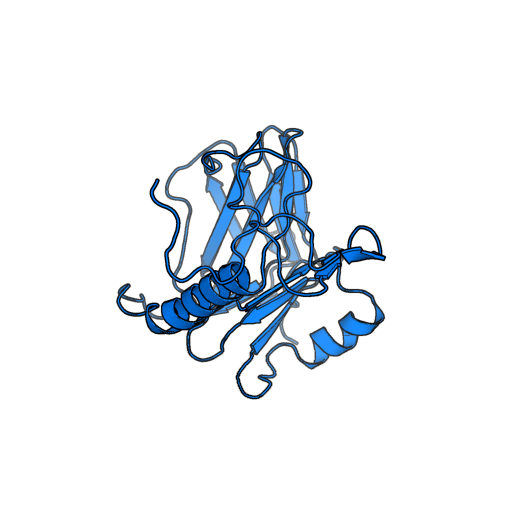38 200 ALA A CA 1
ATOM 1479 C C . ALA A 1 200 ? -8.765 -16.034 -4.044 1.00 68.38 200 ALA A C 1
ATOM 1481 O O . ALA A 1 200 ? -8.232 -16.824 -3.275 1.00 68.38 200 ALA A O 1
ATOM 1482 N N . ALA A 1 201 ? -8.561 -14.718 -3.963 1.00 68.38 201 ALA A N 1
ATOM 1483 C CA . ALA A 1 201 ? -7.688 -14.102 -2.969 1.00 68.38 201 ALA A CA 1
ATOM 1484 C C . ALA A 1 201 ? -8.165 -14.363 -1.530 1.00 68.38 201 ALA A C 1
ATOM 1486 O O . ALA A 1 201 ? -7.344 -14.722 -0.697 1.00 68.38 201 ALA A O 1
ATOM 1487 N N . ASP A 1 202 ? -9.474 -14.296 -1.264 1.00 69.31 202 ASP A N 1
ATOM 1488 C CA . ASP A 1 202 ? -10.073 -14.686 0.020 1.00 69.31 202 ASP A CA 1
ATOM 1489 C C . ASP A 1 202 ? -9.786 -16.153 0.359 1.00 69.31 202 ASP A C 1
ATOM 1491 O O . ASP A 1 202 ? -9.356 -16.471 1.462 1.00 69.31 202 ASP A O 1
ATOM 1495 N N . ALA A 1 203 ? -10.000 -17.063 -0.597 1.00 63.12 203 ALA A N 1
ATOM 1496 C CA . ALA A 1 203 ? -9.796 -18.497 -0.387 1.00 63.12 203 ALA A CA 1
ATOM 1497 C C . ALA A 1 203 ? -8.314 -18.885 -0.242 1.00 63.12 203 ALA A C 1
ATOM 1499 O O . ALA A 1 203 ? -8.002 -19.921 0.343 1.00 63.12 203 ALA A O 1
ATOM 1500 N N . THR A 1 204 ? -7.414 -18.069 -0.796 1.00 64.06 204 THR A N 1
ATOM 1501 C CA . THR A 1 204 ? -5.959 -18.284 -0.780 1.00 64.06 204 THR A CA 1
ATOM 1502 C C . THR A 1 204 ? -5.278 -17.446 0.306 1.00 64.06 204 THR A C 1
ATOM 1504 O O . THR A 1 204 ? -4.069 -17.555 0.485 1.00 64.06 204 THR A O 1
ATOM 1507 N N . ALA A 1 205 ? -6.019 -16.616 1.046 1.00 62.81 205 ALA A N 1
ATOM 1508 C CA . ALA A 1 205 ? -5.477 -15.823 2.140 1.00 62.81 205 ALA A CA 1
ATOM 1509 C C . ALA A 1 205 ? -4.874 -16.760 3.200 1.00 62.81 205 ALA A C 1
ATOM 1511 O O . ALA A 1 205 ? -5.566 -17.595 3.780 1.00 62.81 205 ALA A O 1
ATOM 1512 N N . GLY A 1 206 ? -3.559 -16.665 3.411 1.00 56.53 206 GLY A N 1
ATOM 1513 C CA . GLY A 1 206 ? -2.799 -17.571 4.279 1.00 56.53 206 GLY A CA 1
ATOM 1514 C C . GLY A 1 206 ? -2.416 -18.920 3.649 1.00 56.53 206 GLY A C 1
ATOM 1515 O O . GLY A 1 206 ? -1.738 -19.720 4.293 1.00 56.53 206 GLY A O 1
ATOM 1516 N N . VAL A 1 207 ? -2.793 -19.187 2.394 1.00 55.62 207 VAL A N 1
ATOM 1517 C CA . VAL A 1 207 ? -2.319 -20.347 1.629 1.00 55.62 207 VAL A CA 1
ATOM 1518 C C . VAL A 1 207 ? -1.020 -19.962 0.931 1.00 55.62 207 VAL A C 1
ATOM 1520 O O . VAL A 1 207 ? -0.992 -19.115 0.039 1.00 55.62 207 VAL A O 1
ATOM 1523 N N . ALA A 1 208 ? 0.073 -20.594 1.350 1.00 54.62 208 ALA A N 1
ATOM 1524 C CA . ALA A 1 208 ? 1.345 -20.470 0.664 1.00 54.62 208 ALA A CA 1
ATOM 1525 C C . ALA A 1 208 ? 1.326 -21.331 -0.612 1.00 54.62 208 ALA A C 1
ATOM 1527 O O . ALA A 1 208 ? 1.367 -22.561 -0.530 1.00 54.62 208 ALA A O 1
ATOM 1528 N N . GLU A 1 209 ? 1.312 -20.709 -1.792 1.00 57.19 209 GLU A N 1
ATOM 1529 C CA . GLU A 1 209 ? 1.875 -21.368 -2.978 1.00 57.19 209 GLU A CA 1
ATOM 1530 C C . GLU A 1 209 ? 3.354 -21.685 -2.673 1.00 57.19 209 GLU A C 1
ATOM 1532 O O . GLU A 1 209 ? 3.968 -20.984 -1.860 1.00 57.19 209 GLU A O 1
ATOM 1537 N N . PRO A 1 210 ? 3.975 -22.728 -3.256 1.00 60.28 210 PRO A N 1
ATOM 1538 C CA . PRO A 1 210 ? 5.375 -23.045 -2.982 1.00 60.28 210 PRO A CA 1
ATOM 1539 C C . PRO A 1 210 ? 6.292 -21.836 -3.257 1.00 60.28 210 PRO A C 1
ATOM 1541 O O . PRO A 1 210 ? 6.665 -21.572 -4.395 1.00 60.28 210 PRO A O 1
ATOM 1544 N N . GLY A 1 211 ? 6.658 -21.105 -2.198 1.00 72.56 211 GLY A N 1
ATOM 1545 C CA . GLY A 1 211 ? 7.496 -19.903 -2.260 1.00 72.56 211 GLY A CA 1
ATOM 1546 C C . GLY A 1 211 ? 6.775 -18.551 -2.156 1.00 72.56 211 GLY A C 1
ATOM 1547 O O . GLY A 1 211 ? 7.463 -17.535 -2.202 1.00 72.56 211 GLY A O 1
ATOM 1548 N N . LEU A 1 212 ? 5.446 -18.498 -1.988 1.00 80.56 212 LEU A N 1
ATOM 1549 C CA . LEU A 1 212 ? 4.718 -17.229 -1.881 1.00 80.56 212 LEU A CA 1
ATOM 1550 C C . LEU A 1 212 ? 3.511 -17.317 -0.947 1.00 80.56 212 LEU A C 1
ATOM 1552 O O . LEU A 1 212 ? 2.621 -18.133 -1.153 1.00 80.56 212 LEU A O 1
ATOM 1556 N N . GLU A 1 213 ? 3.457 -16.438 0.046 1.00 84.75 213 GLU A N 1
ATOM 1557 C CA . GLU A 1 213 ? 2.297 -16.230 0.906 1.00 84.75 213 GLU A CA 1
ATOM 1558 C C . GLU A 1 213 ? 1.444 -15.081 0.371 1.00 84.75 213 GLU A C 1
ATOM 1560 O O . GLU A 1 213 ? 1.965 -14.015 0.029 1.00 84.75 213 GLU A O 1
ATOM 1565 N N . VAL A 1 214 ? 0.128 -15.295 0.326 1.00 86.75 214 VAL A N 1
ATOM 1566 C CA . VAL A 1 214 ? -0.851 -14.276 -0.052 1.00 86.75 214 VAL A CA 1
ATOM 1567 C C . VAL A 1 214 ? -1.601 -13.814 1.190 1.00 86.75 214 VAL A C 1
ATOM 1569 O O . VAL A 1 214 ? -2.240 -14.608 1.879 1.00 86.75 214 VAL A O 1
ATOM 1572 N N . MET A 1 215 ? -1.554 -12.515 1.455 1.00 86.50 215 MET A N 1
ATOM 1573 C CA . MET A 1 215 ? -2.399 -11.849 2.438 1.00 86.50 215 MET A CA 1
ATOM 1574 C C . MET A 1 215 ? -3.479 -11.070 1.695 1.00 86.50 215 MET A C 1
ATOM 1576 O O . MET A 1 215 ? -3.162 -10.392 0.721 1.00 86.50 215 MET A O 1
ATOM 1580 N N . PHE A 1 216 ? -4.727 -11.114 2.158 1.00 87.69 216 PHE A N 1
ATOM 1581 C CA . PHE A 1 216 ? -5.836 -10.383 1.542 1.00 87.69 216 PHE A CA 1
ATOM 1582 C C . PHE A 1 216 ? -6.629 -9.594 2.590 1.00 87.69 216 PHE A C 1
ATOM 1584 O O . PHE A 1 216 ? -6.817 -10.069 3.708 1.00 87.69 216 PHE A O 1
ATOM 1591 N N . SER A 1 217 ? -7.066 -8.387 2.231 1.00 87.06 217 SER A N 1
ATOM 1592 C CA . SER A 1 217 ? -7.920 -7.526 3.054 1.00 87.06 217 SER A CA 1
ATOM 1593 C C . SER A 1 217 ? -8.871 -6.740 2.160 1.00 87.06 217 SER A C 1
ATOM 1595 O O . SER A 1 217 ? -8.512 -6.372 1.041 1.00 87.06 217 SER A O 1
ATOM 1597 N N . ARG A 1 218 ? -10.082 -6.472 2.653 1.00 86.50 218 ARG A N 1
ATOM 1598 C CA . ARG A 1 218 ? -11.082 -5.633 1.970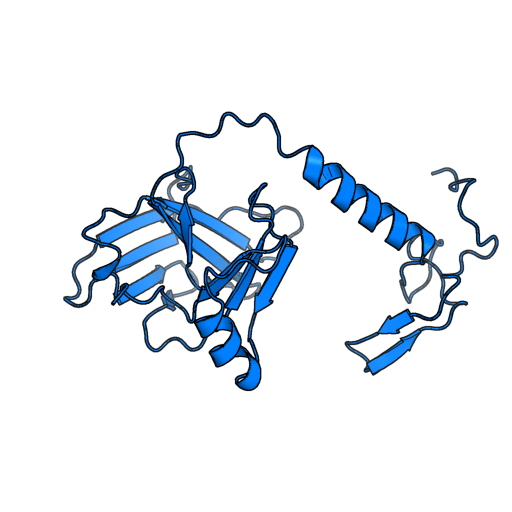 1.00 86.50 218 ARG A CA 1
ATOM 1599 C C . ARG A 1 218 ? -11.172 -4.217 2.546 1.00 86.50 218 ARG A C 1
ATOM 1601 O O . ARG A 1 218 ? -11.818 -3.360 1.964 1.00 86.50 218 ARG A O 1
ATOM 1608 N N . GLY A 1 219 ? -10.495 -3.967 3.662 1.00 85.94 219 GLY A N 1
ATOM 1609 C CA . GLY A 1 219 ? -10.510 -2.692 4.370 1.00 85.94 219 GLY A CA 1
ATOM 1610 C C . GLY A 1 219 ? -9.985 -2.899 5.780 1.00 85.94 219 GLY A C 1
ATOM 1611 O O . GLY A 1 219 ? -8.836 -2.575 6.072 1.00 85.94 219 GLY A O 1
ATOM 1612 N N . ILE A 1 220 ? -10.790 -3.531 6.629 1.00 85.12 220 ILE A N 1
ATOM 1613 C CA . ILE A 1 220 ? -10.337 -4.090 7.907 1.00 85.12 220 ILE A CA 1
ATOM 1614 C C . ILE A 1 220 ? -10.284 -5.621 7.827 1.00 85.12 220 ILE A C 1
ATOM 1616 O O . ILE A 1 220 ? -11.029 -6.213 7.044 1.00 85.12 220 ILE A O 1
ATOM 1620 N N . PRO A 1 221 ? -9.412 -6.285 8.606 1.00 74.00 221 PRO A N 1
ATOM 1621 C CA . PRO A 1 221 ? -9.431 -7.736 8.696 1.00 74.00 221 PRO A CA 1
ATOM 1622 C C . PRO A 1 221 ? -10.770 -8.193 9.271 1.00 74.00 221 PRO A C 1
ATOM 1624 O O . PRO A 1 221 ? -11.223 -7.635 10.273 1.00 74.00 221 PRO A O 1
ATOM 1627 N N . ASP A 1 222 ? -11.363 -9.229 8.682 1.00 63.50 222 ASP A N 1
ATOM 1628 C CA . ASP A 1 222 ? -12.518 -9.880 9.288 1.00 63.50 222 ASP A CA 1
ATOM 1629 C C . ASP A 1 222 ? -12.129 -10.383 10.685 1.00 63.50 222 ASP A C 1
ATOM 1631 O O . ASP A 1 222 ? -11.059 -10.974 10.885 1.00 63.50 222 ASP A O 1
ATOM 1635 N N . ALA A 1 223 ? -13.003 -10.154 11.668 1.00 47.38 223 ALA A N 1
ATOM 1636 C CA . ALA A 1 223 ? -12.915 -10.850 12.940 1.00 47.38 223 ALA A CA 1
ATOM 1637 C C . ALA A 1 223 ? -12.950 -12.349 12.625 1.00 47.38 223 ALA A C 1
ATOM 1639 O O . ALA A 1 223 ? -13.961 -12.841 12.128 1.00 47.38 223 ALA A O 1
ATOM 1640 N N . ALA A 1 224 ? -11.831 -13.050 12.836 1.00 36.09 224 ALA A N 1
ATOM 1641 C CA . ALA A 1 224 ? -11.729 -14.476 12.550 1.00 36.09 224 ALA A CA 1
ATOM 1642 C C . ALA A 1 224 ? -12.951 -15.211 13.131 1.00 36.09 224 ALA A C 1
ATOM 1644 O O . ALA A 1 224 ? -13.218 -15.105 14.332 1.00 36.09 224 ALA A O 1
ATOM 1645 N N . ALA A 1 225 ? -13.705 -15.880 12.255 1.00 27.53 225 ALA A N 1
ATOM 1646 C CA . ALA A 1 225 ? -14.849 -16.711 12.619 1.00 27.53 225 ALA A CA 1
ATOM 1647 C C . ALA A 1 225 ? -14.415 -17.972 13.379 1.00 27.53 225 ALA A C 1
ATOM 1649 O O . ALA A 1 225 ? -13.333 -18.518 13.057 1.00 27.53 225 ALA A O 1
#

Nearest PDB structures (foldseek):
  2uzp-assembly3_C  TM=2.165E-01  e=1.124E+00  Homo sapiens
  6anj-assembly1_A  TM=1.965E-01  e=2.442E+00  Rattus norvegicus
  3pfq-assembly1_A  TM=2.698E-01  e=4.493E+00  Rattus norvegicus
  6uwa-assembly1_A  TM=1.734E-01  e=2.729E+00  Mus musculus
  6rnn-assembly2_D  TM=2.257E-01  e=4.493E+00  Mus musculus

Mean predicted aligned error: 10.22 Å

pLDDT: mean 82.68, std 13.41, range [27.53, 97.75]

Secondary structure (DSSP, 8-state):
----TT-S-TT-B--S-EEETTTTEEEPTTSBBTTSSS-S--B--HHHHHHHHHHHHHHTT----S--PPP-EEEEEEEEE-TTS-EEEEEEEEEE---B--SS--SEEEEEEETTS-EEEEEEEPPPPPTT-SS-EEEEEEEEPPHHHHTTEEEEEEEETTEEEEEETT----EEEEE-TTT--EEEEE-S--HHHHHHHHHHTT-EETTEEEEEESSS-----